Protein AF-A0AAD9Z6X4-F1 (afdb_monomer_lite)

Organism: NCBI:txid209136

Sequence (221 aa):
MGNQTTDIWSIQRAAQSLPPETT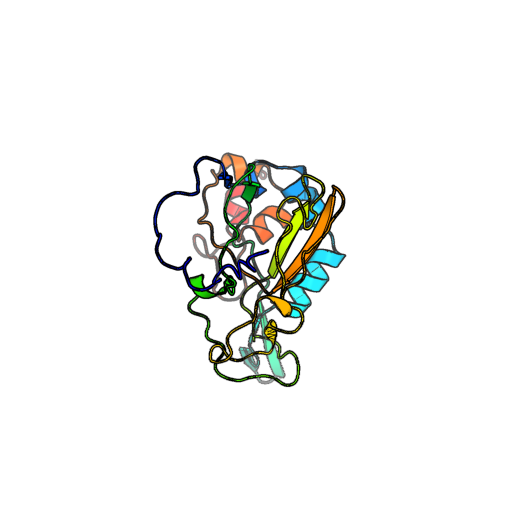RCTRLFGLSVTGRETWLQQRPLLDIIHHFLRTITKPYHWREDGVGNLATDPILSAAATLDIGPGVKAQGLHRDDFIWQKTHEIEQERYLPDSDVGIGLLVAGVKTRAENGATLFVPGSHLWADSRLPKAEEAVPVEMDVREAFLFLAQENQHLWWTREEVQQWSVAAQKQAGYLIDHPFLGYCDETDPIKLFRANDQT

Radius of gyration: 20.55 Å; chains: 1; bounding box: 68×35×63 Å

Structure (mmCIF, N/CA/C/O backbone):
data_AF-A0AAD9Z6X4-F1
#
_entry.id   AF-A0AAD9Z6X4-F1
#
loop_
_atom_site.group_PDB
_atom_site.id
_atom_site.type_symbol
_atom_site.label_atom_id
_atom_site.label_alt_id
_atom_site.label_comp_id
_atom_site.label_asym_id
_atom_site.label_entity_id
_atom_site.label_seq_id
_atom_site.pdbx_PDB_ins_code
_atom_site.Cartn_x
_atom_site.Cartn_y
_atom_site.Cartn_z
_atom_site.occupancy
_atom_site.B_iso_or_equiv
_atom_site.auth_seq_id
_atom_site.auth_comp_id
_atom_site.auth_asym_id
_atom_site.auth_atom_id
_atom_site.pdbx_PDB_model_num
ATOM 1 N N . MET A 1 1 ? -30.556 -12.270 -28.887 1.00 34.97 1 MET A N 1
ATOM 2 C CA . MET A 1 1 ? -29.310 -12.494 -28.127 1.00 34.97 1 MET A CA 1
ATOM 3 C C . MET A 1 1 ? -28.268 -11.550 -28.701 1.00 34.97 1 MET A C 1
ATOM 5 O O . MET A 1 1 ? -27.733 -11.831 -29.762 1.00 34.97 1 MET A O 1
ATOM 9 N N . GLY A 1 2 ? -28.117 -10.366 -28.105 1.00 30.81 2 GLY A N 1
ATOM 10 C CA . GLY A 1 2 ? -27.149 -9.356 -28.535 1.00 30.81 2 GLY A CA 1
ATOM 11 C C . GLY A 1 2 ? -26.033 -9.287 -27.505 1.00 30.81 2 GLY A C 1
ATOM 12 O O . GLY A 1 2 ? -26.309 -9.033 -26.337 1.00 30.81 2 GLY A O 1
ATOM 13 N N . ASN A 1 3 ? -24.810 -9.582 -27.934 1.00 35.38 3 ASN A N 1
ATOM 14 C CA . ASN A 1 3 ? -23.612 -9.566 -27.108 1.00 35.38 3 ASN A CA 1
ATOM 15 C C . ASN A 1 3 ? -23.264 -8.102 -26.784 1.00 35.38 3 ASN A C 1
ATOM 17 O O . ASN A 1 3 ? -22.791 -7.380 -27.659 1.00 35.38 3 ASN A O 1
ATOM 21 N N . GLN A 1 4 ? -23.563 -7.635 -25.569 1.00 34.53 4 GLN A N 1
ATOM 22 C CA . GLN A 1 4 ? -23.074 -6.340 -25.094 1.00 34.53 4 GLN A CA 1
ATOM 23 C C . GLN A 1 4 ? -21.651 -6.527 -24.572 1.00 34.53 4 GLN A C 1
ATOM 25 O O . GLN A 1 4 ? -21.433 -6.771 -23.391 1.00 34.53 4 GLN A O 1
ATOM 30 N N . THR A 1 5 ? -20.671 -6.422 -25.463 1.00 37.25 5 THR A N 1
ATOM 31 C CA . THR A 1 5 ? -19.294 -6.125 -25.068 1.00 37.25 5 THR A CA 1
ATOM 32 C C . THR A 1 5 ? -19.267 -4.690 -24.551 1.00 37.25 5 THR A C 1
ATOM 34 O O . THR A 1 5 ? -19.286 -3.741 -25.334 1.00 37.25 5 THR A O 1
ATOM 37 N N . THR A 1 6 ? -19.306 -4.524 -23.231 1.00 42.41 6 THR A N 1
ATOM 38 C CA . THR A 1 6 ? -19.068 -3.240 -22.568 1.00 42.41 6 THR A CA 1
ATOM 39 C C . THR A 1 6 ? -17.652 -2.770 -22.881 1.00 42.41 6 THR A C 1
ATOM 41 O O . THR A 1 6 ? -16.676 -3.397 -22.479 1.00 42.41 6 THR A O 1
ATOM 44 N N . ASP A 1 7 ? -17.562 -1.675 -23.631 1.00 42.97 7 ASP A N 1
ATOM 45 C CA . ASP A 1 7 ? -16.318 -1.003 -23.987 1.00 42.97 7 ASP A CA 1
ATOM 46 C C . ASP A 1 7 ? -15.682 -0.364 -22.741 1.00 42.97 7 ASP A C 1
ATOM 48 O O . ASP A 1 7 ? -16.151 0.664 -22.234 1.00 42.97 7 ASP A O 1
ATOM 52 N N . ILE A 1 8 ? -14.618 -1.002 -22.246 1.00 39.22 8 ILE A N 1
ATOM 53 C CA . ILE A 1 8 ? -13.861 -0.611 -21.047 1.00 39.22 8 ILE A CA 1
ATOM 54 C C . ILE A 1 8 ? -13.234 0.789 -21.160 1.00 39.22 8 ILE A C 1
ATOM 56 O O . ILE A 1 8 ? -12.911 1.400 -20.142 1.00 39.22 8 ILE A O 1
ATOM 60 N N . TRP A 1 9 ? -13.100 1.328 -22.378 1.00 36.47 9 TRP A N 1
ATOM 61 C CA . TRP A 1 9 ? -12.454 2.617 -22.641 1.00 36.47 9 TRP A CA 1
ATOM 62 C C . TRP A 1 9 ? -13.396 3.816 -22.489 1.00 36.47 9 TRP A C 1
ATOM 64 O O . TRP A 1 9 ? -12.947 4.953 -22.349 1.00 36.47 9 TRP A O 1
ATOM 74 N N . SER A 1 10 ? -14.710 3.584 -22.436 1.00 41.47 10 SER A N 1
ATOM 75 C CA . SER A 1 10 ? -15.719 4.648 -22.327 1.00 41.47 10 SER A CA 1
ATOM 76 C C . SER A 1 10 ? -15.781 5.350 -20.952 1.00 41.47 10 SER A C 1
ATOM 78 O O . SER A 1 10 ? -16.569 6.277 -20.769 1.00 41.47 10 SER A O 1
ATOM 80 N N . ILE A 1 11 ? -14.944 4.950 -19.983 1.00 46.94 11 ILE A N 1
ATOM 81 C CA . ILE A 1 11 ? -15.069 5.315 -18.556 1.00 46.94 11 ILE A CA 1
ATOM 82 C C . ILE A 1 11 ? -14.110 6.449 -18.120 1.00 46.94 11 ILE A C 1
ATOM 84 O O . ILE A 1 11 ? -14.276 7.025 -17.049 1.00 46.94 11 ILE A O 1
ATOM 88 N N . GLN A 1 12 ? -13.158 6.876 -18.954 1.00 34.44 12 GLN A N 1
ATOM 89 C CA . GLN A 1 12 ? -12.095 7.818 -18.545 1.00 34.44 12 GLN A CA 1
ATOM 90 C C . GLN A 1 12 ? -12.487 9.311 -18.420 1.00 34.44 12 GLN A C 1
ATOM 92 O O . GLN A 1 12 ? -11.618 10.154 -18.207 1.00 34.44 12 GLN A O 1
ATOM 97 N N . ARG A 1 13 ? -13.770 9.691 -18.505 1.00 33.50 13 ARG A N 1
ATOM 98 C CA . ARG A 1 13 ? -14.204 11.092 -18.300 1.00 33.50 13 ARG A CA 1
ATOM 99 C C . ARG A 1 13 ? -15.163 11.251 -17.124 1.00 33.50 13 ARG A C 1
ATOM 101 O O . ARG A 1 13 ? -16.349 11.474 -17.332 1.00 33.50 13 ARG A O 1
ATOM 108 N N . ALA A 1 14 ? -14.638 11.222 -15.904 1.00 34.16 14 ALA A N 1
ATOM 109 C CA . ALA A 1 14 ? -15.246 11.925 -14.774 1.00 34.16 14 ALA A CA 1
ATOM 110 C C . ALA A 1 14 ? -14.223 12.096 -13.644 1.00 34.16 14 ALA A C 1
ATOM 112 O O . ALA A 1 14 ? -14.025 11.204 -12.826 1.00 34.16 14 ALA A O 1
ATOM 113 N N . ALA A 1 15 ? -13.590 13.264 -13.575 1.00 38.44 15 ALA A N 1
ATOM 114 C CA . ALA A 1 15 ? -13.159 13.762 -12.281 1.00 38.44 15 ALA A CA 1
ATOM 115 C C . ALA A 1 15 ? -14.390 14.371 -11.592 1.00 38.44 15 ALA A C 1
ATOM 117 O O . ALA A 1 15 ? -15.102 15.147 -12.225 1.00 38.44 15 ALA A O 1
ATOM 118 N N . GLN A 1 16 ? -14.539 14.071 -10.296 1.00 49.38 16 GLN A N 1
ATOM 119 C CA . GLN A 1 16 ? -15.358 14.745 -9.272 1.00 49.38 16 GLN A CA 1
ATOM 120 C C . GLN A 1 16 ? -16.654 14.016 -8.860 1.00 49.38 16 GLN A C 1
ATOM 122 O O . GLN A 1 16 ? -17.663 14.027 -9.555 1.00 49.38 16 GLN A O 1
ATOM 127 N N . SER A 1 17 ? -16.604 13.477 -7.634 1.00 55.09 17 SER A N 1
ATOM 128 C CA . SER A 1 17 ? -17.579 12.662 -6.883 1.00 55.09 17 SER A CA 1
ATOM 129 C C . SER A 1 17 ? -17.580 11.159 -7.189 1.00 55.09 17 SER A C 1
ATOM 131 O O . SER A 1 17 ? -17.697 10.722 -8.331 1.00 55.09 17 SER A O 1
ATOM 133 N N . LEU A 1 18 ? -17.407 10.364 -6.125 1.00 64.81 18 LEU A N 1
ATOM 134 C CA . LEU A 1 18 ? -17.695 8.932 -6.146 1.00 64.81 18 LEU A CA 1
ATOM 135 C C . LEU A 1 18 ? -19.189 8.751 -6.468 1.00 64.81 18 LEU A C 1
ATOM 137 O O . LEU A 1 18 ? -19.982 9.614 -6.076 1.00 64.81 18 LEU A O 1
ATOM 141 N N . PRO A 1 19 ? -19.589 7.664 -7.155 1.00 75.88 19 PRO A N 1
ATOM 142 C CA . PRO A 1 19 ? -21.002 7.342 -7.331 1.00 75.88 19 PRO A CA 1
ATOM 143 C C . PRO A 1 19 ? -21.741 7.416 -5.984 1.00 75.88 19 PRO A C 1
ATOM 145 O O . PRO A 1 19 ? -21.140 7.042 -4.977 1.00 75.88 19 PRO A O 1
ATOM 148 N N . PRO A 1 20 ? -23.005 7.873 -5.924 1.00 80.31 20 PRO A N 1
ATOM 149 C CA . PRO A 1 20 ? -23.765 7.958 -4.671 1.00 80.31 20 PRO A CA 1
ATOM 150 C C . PRO A 1 20 ? -23.786 6.651 -3.867 1.00 80.31 20 PRO A C 1
ATOM 152 O O . PRO A 1 20 ? -23.848 6.664 -2.642 1.00 80.31 20 PRO A O 1
ATOM 155 N N . GLU A 1 21 ? -23.710 5.523 -4.565 1.00 88.12 21 GLU A N 1
ATOM 156 C CA . GLU A 1 21 ? -23.688 4.177 -4.010 1.00 88.12 21 GLU A CA 1
ATOM 157 C C . GLU A 1 21 ? -22.286 3.744 -3.545 1.00 88.12 21 GLU A C 1
ATOM 159 O O . GLU A 1 21 ? -22.139 2.676 -2.968 1.00 88.12 21 GLU A O 1
ATOM 164 N N . THR A 1 22 ? -21.243 4.541 -3.784 1.00 85.81 22 THR A N 1
ATOM 165 C CA . THR A 1 22 ? -19.874 4.296 -3.319 1.00 85.81 22 THR A CA 1
ATOM 166 C C . THR A 1 22 ? -19.540 5.203 -2.142 1.00 85.81 22 THR A C 1
ATOM 168 O O . THR A 1 22 ? -19.336 6.408 -2.297 1.00 85.81 22 THR A O 1
ATOM 171 N N . THR A 1 23 ? -19.399 4.610 -0.960 1.00 87.31 23 THR A N 1
ATOM 172 C CA . THR A 1 23 ? -18.936 5.317 0.236 1.00 87.31 23 THR A CA 1
ATOM 173 C C . THR A 1 23 ? -17.463 5.029 0.482 1.00 87.31 23 THR A C 1
ATOM 175 O O . THR A 1 23 ? -17.001 3.892 0.411 1.00 87.31 23 THR A O 1
ATOM 178 N N . ARG A 1 24 ? -16.705 6.075 0.812 1.00 87.12 24 ARG A N 1
ATOM 179 C CA . ARG A 1 24 ? -15.297 5.971 1.198 1.00 87.12 24 ARG A CA 1
ATOM 180 C C . ARG A 1 24 ? -15.126 6.494 2.615 1.00 87.12 24 ARG A C 1
ATOM 182 O O . ARG A 1 24 ? -15.349 7.673 2.877 1.00 87.12 24 ARG A O 1
ATOM 189 N N . CYS A 1 25 ? -14.686 5.625 3.518 1.00 87.00 25 CYS A N 1
ATOM 190 C CA . CYS A 1 25 ? -14.257 6.012 4.856 1.00 87.00 25 CYS A CA 1
ATOM 191 C C . CYS A 1 25 ? -12.737 6.203 4.852 1.00 87.00 25 CYS A C 1
ATOM 193 O O . CYS A 1 25 ? -11.973 5.242 4.767 1.00 87.00 25 CYS A O 1
ATOM 195 N N . THR A 1 26 ? -12.290 7.455 4.892 1.00 84.50 26 THR A N 1
ATOM 196 C CA . THR A 1 26 ? -10.864 7.811 4.978 1.00 84.50 26 THR A CA 1
ATOM 197 C C . THR A 1 26 ? -10.321 7.630 6.398 1.00 84.50 26 THR A C 1
ATOM 199 O O . THR A 1 26 ? -11.097 7.528 7.345 1.00 84.50 26 THR A O 1
ATOM 202 N N . ARG A 1 27 ? -8.992 7.699 6.571 1.00 82.19 27 ARG A N 1
ATOM 203 C CA . ARG A 1 27 ? -8.316 7.648 7.885 1.00 82.19 27 ARG A CA 1
ATOM 204 C C . ARG A 1 27 ? -8.472 6.304 8.605 1.00 82.19 27 ARG A C 1
ATOM 206 O O . ARG A 1 27 ? -8.408 6.264 9.834 1.00 82.19 27 ARG A O 1
ATOM 213 N N . LEU A 1 28 ? -8.600 5.197 7.869 1.00 87.56 28 LEU A N 1
ATOM 214 C CA . LEU A 1 28 ? -8.729 3.857 8.458 1.00 87.56 28 LEU A CA 1
ATOM 215 C C . LEU A 1 28 ? -7.603 3.568 9.462 1.00 87.56 28 LEU A C 1
ATOM 217 O O . LEU A 1 28 ? -7.863 3.027 10.533 1.00 87.56 28 LEU A O 1
ATOM 221 N N . PHE A 1 29 ? -6.373 3.989 9.157 1.00 89.06 29 PHE A N 1
ATOM 222 C CA . PHE A 1 29 ? -5.224 3.807 10.047 1.00 89.06 29 PHE A CA 1
ATOM 223 C C . PHE A 1 29 ? -5.391 4.518 11.398 1.00 89.06 29 PHE A C 1
ATOM 225 O O . PHE A 1 29 ? -5.033 3.971 12.435 1.00 89.06 29 PHE A O 1
ATOM 232 N N . GLY A 1 30 ? -5.983 5.716 11.417 1.00 88.06 30 GLY A N 1
ATOM 233 C CA . GLY A 1 30 ? -6.256 6.435 12.666 1.00 88.06 30 GLY A CA 1
ATOM 234 C C . GLY A 1 30 ? -7.442 5.844 13.431 1.00 88.06 30 GLY A C 1
ATOM 235 O O . GLY A 1 30 ? -7.389 5.718 14.653 1.00 88.06 30 GLY A O 1
ATOM 236 N N . LEU A 1 31 ? -8.484 5.430 12.704 1.00 88.44 31 LEU A N 1
ATOM 237 C CA . LEU A 1 31 ? -9.763 4.994 13.269 1.00 88.44 31 LEU A CA 1
ATOM 238 C C . LEU A 1 31 ? -9.768 3.533 13.750 1.00 88.44 31 LEU A C 1
ATOM 240 O O . LEU A 1 31 ? -10.467 3.205 14.705 1.00 88.44 31 LEU A O 1
ATOM 244 N N . SER A 1 32 ? -9.001 2.647 13.112 1.00 91.31 32 SER A N 1
ATOM 245 C CA . SER A 1 32 ? -8.999 1.213 13.413 1.00 91.31 32 SER A CA 1
ATOM 246 C C . SER A 1 32 ? -7.739 0.802 14.162 1.00 91.31 32 SER A C 1
ATOM 248 O O . SER A 1 32 ? -6.687 0.582 13.562 1.00 91.31 32 SER A O 1
ATOM 250 N N . VAL A 1 33 ? -7.863 0.622 15.481 1.00 93.19 33 VAL A N 1
ATOM 251 C CA . VAL A 1 33 ? -6.787 0.065 16.321 1.00 93.19 33 VAL A CA 1
ATOM 252 C C . VAL A 1 33 ? -6.358 -1.309 15.800 1.00 93.19 33 VAL A C 1
ATOM 254 O O . VAL A 1 33 ? -5.169 -1.572 15.681 1.00 93.19 33 VAL A O 1
ATOM 257 N N . THR A 1 34 ? -7.305 -2.170 15.419 1.00 91.75 34 THR A N 1
ATOM 258 C CA . THR A 1 34 ? -7.000 -3.503 14.878 1.00 91.75 34 THR A CA 1
ATOM 259 C C . THR A 1 34 ? -6.250 -3.429 13.547 1.00 91.75 34 THR A C 1
ATOM 261 O O . THR A 1 34 ? -5.258 -4.132 13.362 1.00 91.75 34 THR A O 1
ATOM 264 N N . GLY A 1 35 ? -6.680 -2.561 12.627 1.00 89.94 35 GLY A N 1
ATOM 265 C CA . GLY A 1 35 ? -5.988 -2.379 11.350 1.00 89.94 35 GLY A CA 1
ATOM 266 C C . GLY A 1 35 ? -4.557 -1.878 11.553 1.00 89.94 35 GLY A C 1
ATOM 267 O O . GLY A 1 35 ? -3.611 -2.474 11.040 1.00 89.94 35 GLY A O 1
ATOM 268 N N . ARG A 1 36 ? -4.400 -0.831 12.369 1.00 93.12 36 ARG A N 1
ATOM 269 C CA . ARG A 1 36 ? -3.118 -0.176 12.646 1.00 93.12 36 ARG A CA 1
ATOM 270 C C . ARG A 1 36 ? -2.146 -1.040 13.438 1.00 93.12 36 ARG A C 1
ATOM 272 O O . ARG A 1 36 ? -1.003 -1.192 13.027 1.00 93.12 36 ARG A O 1
ATOM 279 N N . GLU A 1 37 ? -2.585 -1.569 14.575 1.00 94.06 37 GLU A N 1
ATOM 280 C CA . GLU A 1 37 ? -1.710 -2.188 15.579 1.00 94.06 37 GLU A CA 1
ATOM 281 C C . GLU A 1 37 ? -1.608 -3.709 15.420 1.00 94.06 37 GLU A C 1
ATOM 283 O O . GLU A 1 37 ? -0.770 -4.341 16.057 1.00 94.06 37 GLU A O 1
ATOM 288 N N . THR A 1 38 ? -2.465 -4.329 14.603 1.00 91.19 38 THR A N 1
ATOM 289 C CA . THR A 1 38 ? -2.463 -5.787 14.413 1.00 91.19 38 THR A CA 1
ATOM 290 C C . THR A 1 38 ? -2.225 -6.178 12.968 1.00 91.19 38 THR A C 1
ATOM 292 O O . THR A 1 38 ? -1.271 -6.902 12.704 1.00 91.19 38 THR A O 1
ATOM 295 N N . TRP A 1 39 ? -3.067 -5.746 12.029 1.00 90.00 39 TRP A N 1
ATOM 296 C CA . TRP A 1 39 ? -2.965 -6.212 10.640 1.00 90.00 39 TRP A CA 1
ATOM 297 C C . TRP A 1 39 ? -1.705 -5.686 9.956 1.00 90.00 39 TRP A C 1
ATOM 299 O O . TRP A 1 39 ? -0.941 -6.462 9.391 1.00 90.00 39 TRP A O 1
ATOM 309 N N . LEU A 1 40 ? -1.447 -4.384 10.075 1.00 90.19 40 LEU A N 1
ATOM 310 C CA . LEU A 1 40 ? -0.312 -3.734 9.419 1.00 90.19 40 LEU A CA 1
ATOM 311 C C . LEU A 1 40 ? 1.032 -3.957 10.127 1.00 90.19 40 LEU A C 1
ATOM 313 O O . LEU A 1 40 ? 2.070 -3.644 9.552 1.00 90.19 40 LEU A O 1
ATOM 317 N N . GLN A 1 41 ? 1.020 -4.543 11.330 1.00 92.00 41 GLN A N 1
ATOM 318 C CA . GLN A 1 41 ? 2.226 -4.887 12.096 1.00 92.00 41 GLN A CA 1
ATOM 319 C C . GLN A 1 41 ? 2.647 -6.357 11.938 1.00 92.00 41 GLN A C 1
ATOM 321 O O . GLN A 1 41 ? 3.583 -6.810 12.600 1.00 92.00 41 GLN A O 1
ATOM 326 N N . GLN A 1 42 ? 1.962 -7.139 11.094 1.00 92.44 42 GLN A N 1
ATOM 327 C CA . GLN A 1 42 ? 2.309 -8.546 10.893 1.00 92.44 42 GLN A CA 1
ATOM 328 C C . GLN A 1 42 ? 3.685 -8.677 10.240 1.00 92.44 42 GLN A C 1
ATOM 330 O O . GLN A 1 42 ? 3.930 -8.148 9.158 1.00 92.44 42 GLN A O 1
ATOM 335 N N . ARG A 1 43 ? 4.584 -9.446 10.864 1.00 93.62 43 ARG A N 1
ATOM 336 C CA . ARG A 1 43 ? 5.959 -9.583 10.370 1.00 93.62 43 ARG A CA 1
ATOM 337 C C . ARG A 1 43 ? 6.055 -10.113 8.928 1.00 93.62 43 ARG A C 1
ATOM 339 O O . ARG A 1 43 ? 6.787 -9.499 8.159 1.00 93.62 43 ARG A O 1
ATOM 346 N N . PRO A 1 44 ? 5.299 -11.152 8.517 1.00 94.12 44 PRO A N 1
ATOM 347 C CA . PRO A 1 44 ? 5.330 -11.618 7.130 1.00 94.12 44 PRO A CA 1
ATOM 348 C C . PRO A 1 44 ? 4.917 -10.542 6.119 1.00 94.12 44 PRO A C 1
ATOM 350 O O . PRO A 1 44 ? 5.507 -10.450 5.048 1.00 94.12 44 PRO A O 1
ATOM 353 N N . LEU A 1 45 ? 3.940 -9.700 6.472 1.00 93.38 45 LEU A N 1
ATOM 354 C CA . LEU A 1 45 ? 3.517 -8.577 5.636 1.00 93.38 45 LEU A CA 1
ATOM 355 C C . LEU A 1 45 ? 4.648 -7.552 5.488 1.00 93.38 45 LEU A C 1
ATOM 357 O O . LEU A 1 45 ? 4.959 -7.138 4.376 1.00 93.38 45 LEU A O 1
ATOM 361 N N . LEU A 1 46 ? 5.287 -7.176 6.597 1.00 93.38 46 LEU A N 1
ATOM 362 C CA . LEU A 1 46 ? 6.399 -6.224 6.586 1.00 93.38 46 LEU A CA 1
ATOM 363 C C . LEU A 1 46 ? 7.605 -6.752 5.797 1.00 93.38 46 LEU A C 1
ATOM 365 O O . LEU A 1 46 ? 8.230 -5.990 5.068 1.00 93.38 46 LEU A O 1
ATOM 369 N N . ASP A 1 47 ? 7.916 -8.046 5.890 1.00 94.81 47 ASP A N 1
ATOM 370 C CA . ASP A 1 47 ? 9.014 -8.648 5.126 1.00 94.81 47 ASP A CA 1
ATOM 371 C C . ASP A 1 47 ? 8.735 -8.616 3.610 1.00 94.81 47 ASP A C 1
ATOM 373 O O . ASP A 1 47 ? 9.641 -8.315 2.831 1.00 94.81 47 ASP A O 1
ATOM 377 N N . ILE A 1 48 ? 7.483 -8.849 3.189 1.00 93.88 48 ILE A N 1
ATOM 378 C CA . ILE A 1 48 ? 7.057 -8.681 1.788 1.00 93.88 48 ILE A CA 1
ATOM 379 C C . ILE A 1 48 ? 7.209 -7.217 1.365 1.00 93.88 48 ILE A C 1
ATOM 381 O O . ILE A 1 48 ? 7.841 -6.930 0.353 1.00 93.88 48 ILE A O 1
ATOM 385 N N . ILE A 1 49 ? 6.681 -6.281 2.154 1.00 93.19 49 ILE A N 1
ATOM 386 C CA . ILE A 1 49 ? 6.744 -4.846 1.856 1.00 93.19 49 ILE A CA 1
ATOM 387 C C . ILE A 1 49 ? 8.199 -4.376 1.697 1.00 93.19 49 ILE A C 1
ATOM 389 O O . ILE A 1 49 ? 8.535 -3.724 0.709 1.00 93.19 49 ILE A O 1
ATOM 393 N N . HIS A 1 50 ? 9.085 -4.750 2.623 1.00 92.06 50 HIS A N 1
ATOM 394 C CA . HIS A 1 50 ? 10.502 -4.393 2.550 1.00 92.06 50 HIS A CA 1
ATOM 395 C C . HIS A 1 50 ? 11.220 -5.055 1.372 1.00 92.06 50 HIS A C 1
ATOM 397 O O . HIS A 1 50 ? 12.153 -4.468 0.835 1.00 92.06 50 HIS A O 1
ATOM 403 N N . HIS A 1 51 ? 10.815 -6.259 0.959 1.00 91.25 51 HIS A N 1
ATOM 404 C CA . HIS A 1 51 ? 11.409 -6.917 -0.203 1.00 91.25 51 HIS A CA 1
ATOM 405 C C . HIS A 1 51 ? 11.188 -6.118 -1.494 1.00 91.25 51 HIS A C 1
ATOM 407 O O . HIS A 1 51 ? 12.111 -5.997 -2.296 1.00 91.25 51 HIS A O 1
ATOM 413 N N . PHE A 1 52 ? 9.983 -5.576 -1.680 1.00 91.69 52 PHE A N 1
ATOM 414 C CA . PHE A 1 52 ? 9.609 -4.878 -2.910 1.00 91.69 52 PHE A CA 1
ATOM 415 C C . PHE A 1 52 ? 9.944 -3.383 -2.894 1.00 91.69 52 PHE A C 1
ATOM 417 O O . PHE A 1 52 ? 10.318 -2.853 -3.934 1.00 91.69 52 PHE A O 1
ATOM 424 N N . LEU A 1 53 ? 9.815 -2.710 -1.744 1.00 91.25 53 LEU A N 1
ATOM 425 C CA . LEU A 1 53 ? 9.801 -1.241 -1.683 1.00 91.25 53 LEU A CA 1
ATOM 426 C C . LEU A 1 53 ? 10.951 -0.612 -0.890 1.00 91.25 53 LEU A C 1
ATOM 428 O O . LEU A 1 53 ? 11.059 0.616 -0.859 1.00 91.25 53 LEU A O 1
ATOM 432 N N . ARG A 1 54 ? 11.803 -1.401 -0.219 1.00 89.81 54 ARG A N 1
ATOM 433 C CA . ARG A 1 54 ? 12.960 -0.828 0.481 1.00 89.81 54 ARG A CA 1
ATOM 434 C C . ARG A 1 54 ? 13.922 -0.253 -0.550 1.00 89.81 54 ARG A C 1
ATOM 436 O O . ARG A 1 54 ? 14.585 -0.992 -1.273 1.00 89.81 54 ARG A O 1
ATOM 443 N N . THR A 1 55 ? 14.042 1.066 -0.555 1.00 87.06 55 THR A N 1
ATOM 444 C CA . THR A 1 55 ? 14.958 1.770 -1.450 1.00 87.06 55 THR A CA 1
ATOM 445 C C . THR A 1 55 ? 16.367 1.671 -0.888 1.00 87.06 55 THR A C 1
ATOM 447 O O . THR A 1 55 ? 16.576 1.950 0.293 1.00 87.06 55 THR A O 1
ATOM 450 N N . ILE A 1 56 ? 17.346 1.277 -1.708 1.00 85.44 56 ILE A N 1
ATOM 451 C CA . ILE A 1 56 ? 18.746 1.185 -1.276 1.00 85.44 56 ILE A CA 1
ATOM 452 C C . ILE A 1 56 ? 19.641 2.029 -2.180 1.00 85.44 56 ILE A C 1
ATOM 454 O O . ILE A 1 56 ? 19.900 1.675 -3.327 1.00 85.44 56 ILE A O 1
ATOM 458 N N . THR A 1 57 ? 20.216 3.093 -1.627 1.00 82.75 57 THR A N 1
ATOM 459 C CA . THR A 1 57 ? 21.232 3.897 -2.309 1.00 82.75 57 THR A CA 1
ATOM 460 C C . THR A 1 57 ? 22.590 3.214 -2.192 1.00 82.75 57 THR A C 1
ATOM 462 O O . THR A 1 57 ? 23.127 3.048 -1.088 1.00 82.75 57 THR A O 1
ATOM 465 N N . LYS A 1 58 ? 23.153 2.828 -3.345 1.00 83.38 58 LYS A N 1
ATOM 466 C CA . LYS A 1 58 ? 24.463 2.179 -3.448 1.00 83.38 58 LYS A CA 1
ATOM 467 C C . LYS A 1 58 ? 25.373 2.914 -4.439 1.00 83.38 58 LYS A C 1
ATOM 469 O O . LYS A 1 58 ? 25.041 2.968 -5.621 1.00 83.38 58 LYS A O 1
ATOM 474 N N . PRO A 1 59 ? 26.555 3.373 -4.013 1.00 82.75 59 PRO A N 1
ATOM 475 C CA . PRO A 1 59 ? 26.987 3.575 -2.628 1.00 82.75 59 PRO A CA 1
ATOM 476 C C . PRO A 1 59 ? 26.467 4.902 -2.053 1.00 82.75 59 PRO A C 1
ATOM 478 O O . PRO A 1 59 ? 26.253 5.866 -2.782 1.00 82.75 59 PRO A O 1
ATOM 481 N N . TYR A 1 60 ? 26.287 4.965 -0.734 1.00 75.19 60 TYR A N 1
ATOM 482 C CA . TYR A 1 60 ? 25.949 6.206 -0.031 1.00 75.19 60 TYR A CA 1
ATOM 483 C C . TYR A 1 60 ? 27.202 6.989 0.384 1.00 75.19 60 TYR A C 1
ATOM 485 O O . TYR A 1 60 ? 27.231 8.214 0.284 1.00 75.19 60 TYR A O 1
ATOM 493 N N . HIS A 1 61 ? 28.257 6.300 0.826 1.00 75.44 61 HIS A N 1
ATOM 494 C CA . HIS A 1 61 ? 29.545 6.933 1.095 1.00 75.44 61 HIS A CA 1
ATOM 495 C C . HIS A 1 61 ? 30.718 6.036 0.715 1.00 75.44 61 HIS A C 1
ATOM 497 O O . HIS A 1 61 ? 30.637 4.808 0.784 1.00 75.44 61 HIS A O 1
ATOM 503 N N . TRP A 1 62 ? 31.827 6.692 0.385 1.00 81.12 62 TRP A N 1
ATOM 504 C CA . TRP A 1 62 ? 33.135 6.086 0.189 1.00 81.12 62 TRP A CA 1
ATOM 505 C C . TRP A 1 62 ? 34.052 6.594 1.294 1.00 81.12 62 TRP A C 1
ATOM 507 O O . TRP A 1 62 ? 34.281 7.800 1.408 1.00 81.12 62 TRP A O 1
ATOM 517 N N . ARG A 1 63 ? 34.536 5.684 2.132 1.00 77.56 63 ARG A N 1
ATOM 518 C CA . ARG A 1 63 ? 35.494 5.960 3.202 1.00 77.56 63 ARG A CA 1
ATOM 519 C C . ARG A 1 63 ? 36.683 5.015 3.063 1.00 77.56 63 ARG A C 1
ATOM 521 O O . ARG A 1 63 ? 36.607 4.018 2.349 1.00 77.56 63 ARG A O 1
ATOM 528 N N . GLU A 1 64 ? 37.787 5.335 3.732 1.00 73.81 64 GLU A N 1
ATOM 529 C CA . GLU A 1 64 ? 38.994 4.494 3.711 1.00 73.81 64 GLU A CA 1
ATOM 530 C C . GLU A 1 64 ? 38.735 3.070 4.238 1.00 73.81 64 GLU A C 1
ATOM 532 O O . GLU A 1 64 ? 39.406 2.133 3.815 1.00 73.81 64 GLU A O 1
ATOM 537 N N . ASP A 1 65 ? 37.736 2.892 5.109 1.00 77.38 65 ASP A N 1
ATOM 538 C CA . ASP A 1 65 ? 37.320 1.610 5.687 1.00 77.38 65 ASP A CA 1
ATOM 539 C C . ASP A 1 65 ? 36.239 0.874 4.875 1.00 77.38 65 ASP A C 1
ATOM 541 O O . ASP A 1 65 ? 35.876 -0.255 5.215 1.00 77.38 65 ASP A O 1
ATOM 545 N N . GLY A 1 66 ? 35.757 1.464 3.775 1.00 76.00 66 GLY A N 1
ATOM 546 C CA . GLY A 1 66 ? 34.888 0.789 2.821 1.00 76.00 66 GLY A CA 1
ATOM 547 C C . GLY A 1 66 ? 33.758 1.637 2.246 1.00 76.00 66 GLY A C 1
ATOM 548 O O . GLY A 1 66 ? 33.724 2.868 2.306 1.00 76.00 66 GLY A O 1
ATOM 549 N N . VAL A 1 67 ? 32.822 0.922 1.628 1.00 78.06 67 VAL A N 1
ATOM 550 C CA . VAL A 1 67 ? 31.655 1.477 0.949 1.00 78.06 67 VAL A CA 1
ATOM 551 C C . VAL A 1 67 ? 30.408 1.167 1.771 1.00 78.06 67 VAL A C 1
ATOM 553 O O . VAL A 1 67 ? 30.070 -0.001 1.969 1.00 78.06 67 VAL A O 1
ATOM 556 N N . GLY A 1 68 ? 29.717 2.208 2.234 1.00 78.50 68 GLY A N 1
ATOM 557 C CA . GLY A 1 68 ? 28.456 2.078 2.962 1.00 78.50 68 GLY A CA 1
ATOM 558 C C . GLY A 1 68 ? 27.245 2.263 2.053 1.00 78.50 68 GLY A C 1
ATOM 559 O O . GLY A 1 68 ? 27.253 3.119 1.167 1.00 78.50 68 GLY A O 1
ATOM 560 N N . ASN A 1 69 ? 26.185 1.493 2.303 1.00 83.25 69 ASN A N 1
ATOM 561 C CA . ASN A 1 69 ? 24.877 1.667 1.666 1.00 83.25 69 ASN A CA 1
ATOM 562 C C . ASN A 1 69 ? 23.927 2.394 2.615 1.00 83.25 69 ASN A C 1
ATOM 564 O O . ASN A 1 69 ? 24.064 2.291 3.834 1.00 83.25 69 ASN A O 1
ATOM 568 N N . LEU A 1 70 ? 22.934 3.066 2.044 1.00 81.81 70 LEU A N 1
ATOM 569 C CA . LEU A 1 70 ? 21.810 3.615 2.789 1.00 81.81 70 LEU A CA 1
ATOM 570 C C . LEU A 1 70 ? 20.530 2.911 2.356 1.00 81.81 70 LEU A C 1
ATOM 572 O O . LEU A 1 70 ? 20.352 2.695 1.161 1.00 81.81 70 LEU A O 1
ATOM 576 N N . ALA A 1 71 ? 19.670 2.550 3.303 1.00 84.50 71 ALA A N 1
ATOM 577 C CA . ALA A 1 71 ? 18.398 1.903 3.019 1.00 84.50 71 ALA A CA 1
ATOM 578 C C . ALA A 1 71 ? 17.258 2.651 3.706 1.00 84.50 71 ALA A C 1
ATOM 580 O O . ALA A 1 71 ? 17.390 2.971 4.884 1.00 84.50 71 ALA A O 1
ATOM 581 N N . THR A 1 72 ? 16.165 2.853 2.972 1.00 85.38 72 THR A N 1
ATOM 582 C CA . THR A 1 72 ? 14.960 3.532 3.444 1.00 85.38 72 THR A CA 1
ATOM 583 C C . THR A 1 72 ? 13.751 2.623 3.373 1.00 85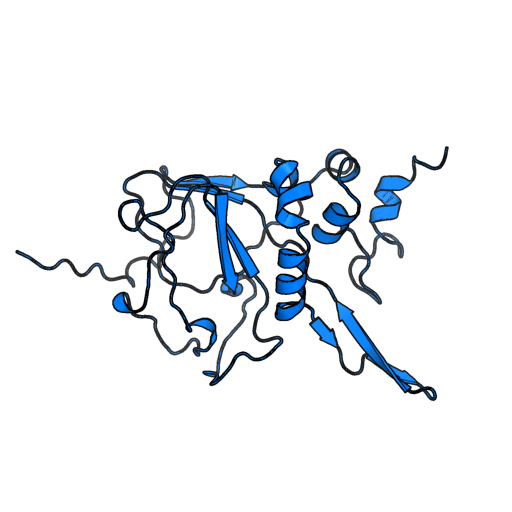.38 72 THR A C 1
ATOM 585 O O . THR A 1 72 ? 13.512 1.975 2.349 1.00 85.38 72 THR A O 1
ATOM 588 N N . ASP A 1 73 ? 13.004 2.573 4.475 1.00 87.94 73 ASP A N 1
ATOM 589 C CA . ASP A 1 73 ? 11.785 1.778 4.583 1.00 87.94 73 ASP A CA 1
ATOM 590 C C . ASP A 1 73 ? 10.557 2.531 4.066 1.00 87.94 73 ASP A C 1
ATOM 592 O O . ASP A 1 73 ? 10.428 3.738 4.283 1.00 87.94 73 ASP A O 1
ATOM 596 N N . PRO A 1 74 ? 9.628 1.830 3.395 1.00 88.12 74 PRO A N 1
ATOM 597 C CA . PRO A 1 74 ? 8.393 2.431 2.922 1.00 88.12 74 PRO A CA 1
ATOM 598 C C . PRO A 1 74 ? 7.495 2.831 4.096 1.00 88.12 74 PRO A C 1
ATOM 600 O O . PRO A 1 74 ? 7.368 2.120 5.096 1.00 88.12 74 PRO A O 1
ATOM 603 N N . ILE A 1 75 ? 6.808 3.954 3.923 1.00 88.81 75 ILE A N 1
ATOM 604 C CA . ILE A 1 75 ? 5.789 4.450 4.848 1.00 88.81 75 ILE A CA 1
ATOM 605 C C . ILE A 1 75 ? 4.392 4.234 4.266 1.00 88.81 75 ILE A C 1
ATOM 607 O O . ILE A 1 75 ? 4.206 4.065 3.060 1.00 88.81 75 ILE A O 1
ATOM 611 N N . LEU A 1 76 ? 3.388 4.252 5.134 1.00 88.69 76 LEU A N 1
ATOM 612 C CA . LEU A 1 76 ? 1.991 4.207 4.749 1.00 88.69 76 LEU A CA 1
ATOM 613 C C . LEU A 1 76 ? 1.632 5.465 3.958 1.00 88.69 76 LEU A C 1
ATOM 615 O O . LEU A 1 76 ? 1.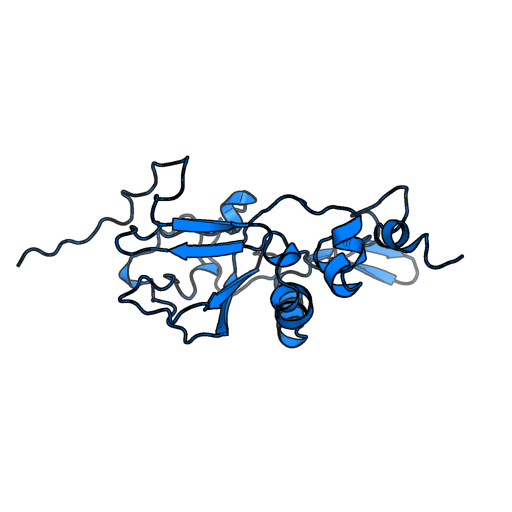692 6.577 4.477 1.00 88.69 76 LEU A O 1
ATOM 619 N N . SER A 1 77 ? 1.195 5.257 2.720 1.00 87.44 77 SER A N 1
ATOM 620 C CA . SER A 1 77 ? 0.758 6.336 1.837 1.00 87.44 77 SER A CA 1
ATOM 621 C C . SER A 1 77 ? -0.743 6.635 1.983 1.00 87.44 77 SER A C 1
ATOM 623 O O . SER A 1 77 ? -1.136 7.797 2.012 1.00 87.44 77 SER A O 1
ATOM 625 N N . ALA A 1 78 ? -1.601 5.620 2.147 1.00 86.50 78 ALA A N 1
ATOM 626 C CA . ALA A 1 78 ? -3.035 5.797 2.395 1.00 86.50 78 ALA A CA 1
ATOM 627 C C . ALA A 1 78 ? -3.664 4.592 3.103 1.00 86.50 78 ALA A C 1
ATOM 629 O O . ALA A 1 78 ? -3.184 3.467 2.987 1.00 86.50 78 ALA A O 1
ATOM 630 N N . ALA A 1 79 ? -4.782 4.821 3.801 1.00 88.62 79 ALA A N 1
ATOM 631 C CA . ALA A 1 79 ? -5.623 3.747 4.325 1.00 88.62 79 ALA A CA 1
ATOM 632 C C . ALA A 1 79 ? -7.095 4.182 4.379 1.00 88.62 79 ALA A C 1
ATOM 634 O O . ALA A 1 79 ? -7.469 5.093 5.127 1.00 88.62 79 ALA A O 1
ATOM 635 N N . ALA A 1 80 ? -7.950 3.493 3.624 1.00 88.88 80 ALA A N 1
ATOM 636 C CA . ALA A 1 80 ? -9.389 3.729 3.588 1.00 88.88 80 ALA A CA 1
ATOM 637 C C . ALA A 1 80 ? -10.185 2.422 3.596 1.00 88.88 80 ALA A C 1
ATOM 639 O O . ALA A 1 80 ? -9.671 1.350 3.298 1.00 88.88 80 ALA A O 1
ATOM 640 N N . THR A 1 81 ? -11.467 2.535 3.927 1.00 90.56 81 THR A N 1
ATOM 641 C CA . THR A 1 81 ? -12.473 1.512 3.634 1.00 90.56 81 THR A CA 1
ATOM 642 C C . THR A 1 81 ? -13.339 1.993 2.480 1.00 90.56 81 THR A C 1
ATOM 644 O O . THR A 1 81 ? -13.734 3.161 2.445 1.00 90.56 81 THR A O 1
ATOM 647 N N . LEU A 1 82 ? -13.627 1.090 1.548 1.00 90.88 82 LEU A N 1
ATOM 648 C CA . LEU A 1 82 ? -14.531 1.314 0.430 1.00 90.88 82 LEU A CA 1
ATOM 649 C C . LEU A 1 82 ? -15.761 0.433 0.624 1.00 90.88 82 LEU A C 1
ATOM 651 O O . LEU A 1 82 ? -15.626 -0.761 0.883 1.00 90.88 82 LEU A O 1
ATOM 655 N N . ASP A 1 83 ? -16.935 1.033 0.496 1.00 91.88 83 ASP A N 1
ATOM 656 C CA . ASP A 1 83 ? -18.216 0.340 0.451 1.00 91.88 83 ASP A CA 1
ATOM 657 C C . ASP A 1 83 ? -18.864 0.645 -0.898 1.00 91.88 83 ASP A C 1
ATOM 659 O O . ASP A 1 83 ? -19.179 1.802 -1.191 1.00 91.88 83 ASP A O 1
ATOM 663 N N . ILE A 1 84 ? -18.962 -0.376 -1.750 1.00 91.69 84 ILE A N 1
ATOM 664 C CA . ILE A 1 84 ? -19.452 -0.259 -3.123 1.00 91.69 84 ILE A CA 1
ATOM 665 C C . ILE A 1 84 ? -20.841 -0.888 -3.187 1.00 91.69 84 ILE A C 1
ATOM 667 O O . ILE A 1 84 ? -20.995 -2.107 -3.119 1.00 91.69 84 ILE A O 1
ATOM 671 N N . GLY A 1 85 ? -21.857 -0.044 -3.318 1.00 91.38 85 GLY A N 1
ATOM 672 C CA . GLY A 1 85 ? -23.245 -0.460 -3.403 1.00 91.38 85 GLY A CA 1
ATOM 673 C C . GLY A 1 85 ? -23.621 -1.085 -4.755 1.00 91.38 85 GLY A C 1
ATOM 674 O O . GLY A 1 85 ? -22.879 -0.996 -5.738 1.00 91.38 85 GLY A O 1
ATOM 675 N N . PRO A 1 86 ? -24.805 -1.717 -4.838 1.00 91.62 86 PRO A N 1
ATOM 676 C CA . PRO A 1 86 ? -25.278 -2.356 -6.061 1.00 91.62 86 PRO A CA 1
ATOM 677 C C . PRO A 1 86 ? -25.409 -1.384 -7.241 1.00 91.62 86 PRO A C 1
ATOM 679 O O . PRO A 1 86 ? -25.856 -0.252 -7.082 1.00 91.62 86 PRO A O 1
ATOM 682 N N . GLY A 1 87 ? -25.090 -1.858 -8.448 1.00 88.25 87 GLY A N 1
ATOM 683 C CA . GLY A 1 87 ? -25.281 -1.100 -9.692 1.00 88.25 87 GLY A CA 1
ATOM 684 C C . GLY A 1 87 ? -24.161 -0.113 -10.036 1.00 88.25 87 GLY A C 1
ATOM 685 O O . GLY A 1 87 ? -24.201 0.488 -11.112 1.00 88.25 87 GLY A O 1
ATOM 686 N N . VAL A 1 88 ? -23.142 0.023 -9.179 1.00 88.50 88 VAL A N 1
ATOM 687 C CA . VAL A 1 88 ? -21.939 0.808 -9.484 1.00 88.50 88 VAL A CA 1
ATOM 688 C C . VAL A 1 88 ? -21.198 0.185 -10.668 1.00 88.50 88 VAL A C 1
ATOM 690 O O . VAL A 1 88 ? -20.997 -1.027 -10.740 1.00 88.50 88 VAL A O 1
ATOM 693 N N . LYS A 1 89 ? -20.789 1.027 -11.622 1.00 88.38 89 LYS A N 1
ATOM 694 C CA . LYS A 1 89 ? -20.000 0.589 -12.778 1.00 88.38 89 LYS A CA 1
ATOM 695 C C . LYS A 1 89 ? -18.573 0.246 -12.357 1.00 88.38 89 LYS A C 1
ATOM 697 O O . LYS A 1 89 ? -17.984 0.950 -11.539 1.00 88.38 89 LYS A O 1
ATOM 702 N N . ALA A 1 90 ? -18.007 -0.785 -12.983 1.00 86.25 90 ALA A N 1
ATOM 703 C CA . ALA A 1 90 ? -16.600 -1.126 -12.816 1.00 86.25 90 ALA A CA 1
ATOM 704 C C . ALA A 1 90 ? -15.701 0.069 -13.174 1.00 86.25 90 ALA A C 1
ATOM 706 O O . ALA A 1 90 ? -15.981 0.812 -14.118 1.00 86.25 90 ALA A O 1
ATOM 707 N N . GLN A 1 91 ? -14.617 0.241 -12.422 1.00 86.06 91 GLN A N 1
ATOM 708 C CA . GLN A 1 91 ? -13.571 1.194 -12.779 1.00 86.06 91 GLN A CA 1
ATOM 709 C C . GLN A 1 91 ? -12.831 0.702 -14.029 1.00 86.06 91 GLN A C 1
ATOM 711 O O . GLN A 1 91 ? -12.737 -0.502 -14.274 1.00 86.06 91 GLN A O 1
ATOM 716 N N . GLY A 1 92 ? -12.303 1.633 -14.827 1.00 86.00 92 GLY A N 1
ATOM 717 C CA . GLY A 1 92 ? -11.400 1.271 -15.919 1.00 86.00 92 GLY A CA 1
ATOM 718 C C . GLY A 1 92 ? -10.127 0.624 -15.372 1.00 86.00 92 GLY A C 1
ATOM 719 O O . GLY A 1 92 ? -9.694 0.962 -14.270 1.00 86.00 92 GLY A O 1
ATOM 720 N N . LEU A 1 93 ? -9.518 -0.289 -16.131 1.00 89.50 93 LEU A N 1
ATOM 721 C CA . LEU A 1 93 ? -8.220 -0.856 -15.761 1.00 89.50 93 LEU A CA 1
ATOM 722 C C . LEU A 1 93 ? -7.169 0.260 -15.716 1.00 89.50 93 LEU A C 1
ATOM 724 O O . LEU A 1 93 ? -7.068 1.063 -16.645 1.00 89.50 93 LEU A O 1
ATOM 728 N N . HIS A 1 94 ? -6.412 0.317 -14.626 1.00 89.06 94 HIS A N 1
ATOM 729 C CA . HIS A 1 94 ? -5.389 1.329 -14.384 1.00 89.06 94 HIS A CA 1
ATOM 730 C C . HIS A 1 94 ? -4.283 0.775 -13.482 1.00 89.06 94 HIS A C 1
ATOM 732 O O . HIS A 1 94 ? -4.416 -0.309 -12.913 1.00 89.06 94 HIS A O 1
ATOM 738 N N . ARG A 1 95 ? -3.185 1.528 -13.381 1.00 88.62 95 ARG A N 1
ATOM 739 C CA . ARG A 1 95 ? -2.117 1.314 -12.404 1.00 88.62 95 ARG A CA 1
ATOM 740 C C . ARG A 1 95 ? -2.174 2.410 -11.370 1.00 88.62 95 ARG A C 1
ATOM 742 O O . ARG A 1 95 ? -2.122 3.573 -11.733 1.00 88.62 95 ARG A O 1
ATOM 749 N N . ASP A 1 96 ? -2.234 2.049 -10.106 1.00 89.06 96 ASP A N 1
ATOM 750 C CA . ASP A 1 96 ? -2.432 2.996 -9.011 1.00 89.06 96 ASP A CA 1
ATOM 751 C C . ASP A 1 96 ? -1.257 3.990 -8.823 1.00 89.06 96 ASP A C 1
ATOM 753 O O . ASP A 1 96 ? -1.418 5.081 -8.277 1.00 89.06 96 ASP A O 1
ATOM 757 N N . ASP A 1 97 ? -0.071 3.678 -9.347 1.00 88.12 97 ASP A N 1
ATOM 758 C CA . ASP A 1 97 ? 1.112 4.541 -9.272 1.00 88.12 97 ASP A CA 1
ATOM 759 C C . ASP A 1 97 ? 1.069 5.797 -10.165 1.00 88.12 97 ASP A C 1
ATOM 761 O O . ASP A 1 97 ? 1.953 6.654 -10.044 1.00 88.12 97 ASP A O 1
ATOM 765 N N . PHE A 1 98 ? 0.016 5.983 -10.976 1.00 82.38 98 PHE A N 1
ATOM 766 C CA . PHE A 1 98 ? -0.174 7.190 -11.795 1.00 82.38 98 PHE A CA 1
ATOM 767 C C . PHE A 1 98 ? -0.125 8.481 -10.959 1.00 82.38 98 PHE A C 1
ATOM 769 O O . PHE A 1 98 ? 0.291 9.532 -11.451 1.00 82.38 98 PHE A O 1
ATOM 776 N N . ILE A 1 99 ? -0.513 8.417 -9.680 1.00 83.25 99 ILE A N 1
ATOM 777 C CA . ILE A 1 99 ? -0.501 9.563 -8.756 1.00 83.25 99 ILE A CA 1
ATOM 778 C C . ILE A 1 99 ? 0.916 10.080 -8.464 1.00 83.25 99 ILE A C 1
ATOM 780 O O . ILE A 1 99 ? 1.080 11.241 -8.092 1.00 83.25 99 ILE A O 1
ATOM 784 N N . TRP A 1 100 ? 1.932 9.236 -8.655 1.00 83.50 100 TRP A N 1
ATOM 785 C CA . TRP A 1 100 ? 3.349 9.580 -8.516 1.00 83.50 100 TRP A CA 1
ATOM 786 C C . TRP A 1 100 ? 4.012 9.892 -9.853 1.00 83.50 100 TRP A C 1
ATOM 788 O O . TRP A 1 100 ? 5.225 10.077 -9.898 1.00 83.50 100 TRP A O 1
ATOM 798 N N . GLN A 1 101 ? 3.229 9.960 -10.936 1.00 86.38 101 GLN A N 1
ATOM 799 C CA . GLN A 1 101 ? 3.732 10.175 -12.294 1.00 86.38 101 GLN A CA 1
ATOM 800 C C . GLN A 1 101 ? 4.790 9.130 -12.687 1.00 86.38 101 GLN A C 1
ATOM 802 O O . GLN A 1 101 ? 5.699 9.418 -13.465 1.00 86.38 101 GLN A O 1
ATOM 807 N N . LYS A 1 102 ? 4.689 7.916 -12.125 1.00 87.75 102 LYS A N 1
ATOM 808 C CA . LYS A 1 102 ? 5.559 6.801 -12.483 1.00 87.75 102 LYS A CA 1
ATOM 809 C C . LYS A 1 102 ? 5.220 6.359 -13.903 1.00 87.75 102 LYS A C 1
ATOM 811 O O . LYS A 1 102 ? 4.055 6.144 -14.226 1.00 87.75 102 LYS A O 1
ATOM 816 N N . THR A 1 103 ? 6.249 6.233 -14.731 1.00 89.25 103 THR A N 1
ATOM 817 C CA . THR A 1 103 ? 6.148 5.676 -16.079 1.00 89.25 103 THR A CA 1
ATOM 818 C C . THR A 1 103 ? 6.839 4.321 -16.137 1.00 89.25 103 THR A C 1
ATOM 820 O O . THR A 1 103 ? 7.856 4.084 -15.477 1.00 89.25 103 THR A O 1
ATOM 823 N N . HIS A 1 104 ? 6.289 3.435 -16.960 1.00 90.38 104 HIS A N 1
ATOM 824 C CA . HIS A 1 104 ? 6.829 2.114 -17.259 1.00 90.38 104 HIS A CA 1
ATOM 825 C C . HIS A 1 104 ? 7.060 2.028 -18.761 1.00 90.38 104 HIS A C 1
ATOM 827 O O . HIS A 1 104 ? 6.231 1.540 -19.522 1.00 90.38 104 HIS A O 1
ATOM 833 N N . GLU A 1 105 ? 8.183 2.568 -19.218 1.00 90.19 105 GLU A N 1
ATOM 834 C CA . GLU A 1 105 ? 8.436 2.741 -20.654 1.00 90.19 105 GLU A CA 1
ATOM 835 C C . GLU A 1 105 ? 8.773 1.430 -21.375 1.00 90.19 105 GLU A C 1
ATOM 837 O O . GLU A 1 105 ? 8.568 1.310 -22.584 1.00 90.19 105 GLU A O 1
ATOM 842 N N . ILE A 1 106 ? 9.303 0.450 -20.641 1.00 89.06 106 ILE A N 1
ATOM 843 C CA . ILE A 1 106 ? 9.890 -0.770 -21.195 1.00 89.06 106 ILE A CA 1
ATOM 844 C C . ILE A 1 106 ? 9.194 -1.989 -20.597 1.00 89.06 106 ILE A C 1
ATOM 846 O O . ILE A 1 106 ? 9.017 -2.085 -19.384 1.00 89.06 106 ILE A O 1
ATOM 850 N N . GLU A 1 107 ? 8.841 -2.935 -21.467 1.00 92.31 107 GLU A N 1
ATOM 851 C CA . GLU A 1 107 ? 8.352 -4.246 -21.058 1.00 92.31 107 GLU A CA 1
ATOM 852 C C . GLU A 1 107 ? 9.513 -5.084 -20.514 1.00 92.31 107 GLU A C 1
ATOM 854 O O . GLU A 1 107 ? 10.583 -5.174 -21.119 1.00 92.31 107 GLU A O 1
ATOM 859 N N . GLN A 1 108 ? 9.305 -5.679 -19.347 1.00 90.94 108 GLN A N 1
ATOM 860 C CA . GLN A 1 108 ? 10.317 -6.402 -18.596 1.00 90.94 108 GLN A CA 1
ATOM 861 C C . GLN A 1 108 ? 10.087 -7.912 -18.716 1.00 90.94 108 GLN A C 1
ATOM 863 O O . GLN A 1 108 ? 8.974 -8.402 -18.570 1.00 90.94 108 GLN A O 1
ATOM 868 N N . GLU A 1 109 ? 11.150 -8.691 -18.910 1.00 92.75 109 GLU A N 1
ATOM 869 C CA . GLU A 1 109 ? 11.044 -10.161 -18.893 1.00 92.75 109 GLU A CA 1
ATOM 870 C C . GLU A 1 109 ? 10.880 -10.726 -17.472 1.00 92.75 109 GLU A C 1
ATOM 872 O O . GLU A 1 109 ? 10.419 -11.850 -17.277 1.00 92.75 109 GLU A O 1
ATOM 877 N N . ARG A 1 110 ? 11.297 -9.956 -16.463 1.00 92.50 110 ARG A N 1
ATOM 878 C CA . ARG A 1 110 ? 11.254 -10.311 -15.043 1.00 92.50 110 ARG A CA 1
ATOM 879 C C . ARG A 1 110 ? 11.127 -9.055 -14.197 1.00 92.50 110 ARG A C 1
ATOM 881 O O . ARG A 1 110 ? 11.536 -7.988 -14.640 1.00 92.50 110 ARG A O 1
ATOM 888 N N . TYR A 1 111 ? 10.663 -9.220 -12.962 1.00 90.06 111 TYR A N 1
ATOM 889 C CA . TYR A 1 111 ? 10.622 -8.137 -11.986 1.00 90.06 111 TYR A CA 1
ATOM 890 C C . TYR A 1 111 ? 12.014 -7.528 -11.765 1.00 90.06 111 TYR A C 1
ATOM 892 O O . TYR A 1 111 ? 12.995 -8.256 -11.555 1.00 90.06 111 TYR A O 1
ATOM 900 N N . LEU A 1 112 ? 12.086 -6.200 -11.786 1.00 86.06 112 LEU A N 1
ATOM 901 C CA . LEU A 1 112 ? 13.274 -5.434 -11.444 1.00 86.06 112 LEU A CA 1
ATOM 902 C C . LEU A 1 112 ? 13.042 -4.725 -10.104 1.00 86.06 112 LEU A C 1
ATOM 904 O O . LEU A 1 112 ? 12.080 -3.979 -9.979 1.00 86.06 112 LEU A O 1
ATOM 908 N N . PRO A 1 113 ? 13.913 -4.904 -9.098 1.00 83.19 113 PRO A N 1
ATOM 909 C CA . PRO A 1 113 ? 13.870 -4.064 -7.905 1.00 83.19 113 PRO A CA 1
ATOM 910 C C . PRO A 1 113 ? 13.858 -2.574 -8.276 1.00 83.19 113 PRO A C 1
ATOM 912 O O . PRO A 1 113 ? 14.486 -2.182 -9.260 1.00 83.19 113 PRO A O 1
ATOM 915 N N . ASP A 1 114 ? 13.137 -1.769 -7.494 1.00 80.75 114 ASP A N 1
ATOM 916 C CA . ASP A 1 114 ? 12.929 -0.328 -7.709 1.00 80.75 114 ASP A CA 1
ATOM 917 C C . ASP A 1 114 ? 12.034 0.041 -8.924 1.00 80.75 114 ASP A C 1
ATOM 919 O O . ASP A 1 114 ? 11.877 1.224 -9.260 1.00 80.75 114 ASP A O 1
ATOM 923 N N . SER A 1 115 ? 11.385 -0.937 -9.580 1.00 84.75 115 SER A N 1
ATOM 924 C CA . SER A 1 115 ? 10.383 -0.651 -10.622 1.00 84.75 115 SER A CA 1
ATOM 925 C C . SER A 1 115 ? 9.087 -0.061 -10.073 1.00 84.75 115 SER A C 1
ATOM 927 O O . SER A 1 115 ? 8.403 0.649 -10.805 1.00 84.75 115 SER A O 1
ATOM 929 N N . ASP A 1 116 ? 8.795 -0.251 -8.790 1.00 87.94 116 ASP A N 1
ATOM 930 C CA . ASP A 1 116 ? 7.518 0.100 -8.174 1.00 87.94 116 ASP A CA 1
ATOM 931 C C . ASP A 1 116 ? 7.686 1.118 -7.049 1.00 87.94 116 ASP A C 1
ATOM 933 O O . ASP A 1 116 ? 8.741 1.240 -6.430 1.00 87.94 116 ASP A O 1
ATOM 937 N N . VAL A 1 117 ? 6.619 1.870 -6.791 1.00 88.44 117 VAL A N 1
ATOM 938 C CA . VAL A 1 117 ? 6.590 2.939 -5.779 1.00 88.44 117 VAL A CA 1
ATOM 939 C C . VAL A 1 117 ? 5.629 2.633 -4.629 1.00 88.44 117 VAL A C 1
ATOM 941 O O . VAL A 1 117 ? 5.430 3.474 -3.753 1.00 88.44 117 VAL A O 1
ATOM 944 N N . GLY A 1 118 ? 5.010 1.448 -4.634 1.00 90.81 118 GLY A N 1
ATOM 945 C CA . GLY A 1 118 ? 3.966 1.098 -3.682 1.00 90.81 118 GLY A CA 1
ATOM 946 C C . GLY A 1 118 ? 3.490 -0.351 -3.730 1.00 90.81 118 GLY A C 1
ATOM 947 O O . GLY A 1 118 ? 3.677 -1.066 -4.715 1.00 90.81 118 GLY A O 1
ATOM 948 N N . ILE A 1 119 ? 2.816 -0.752 -2.650 1.00 91.94 119 ILE A N 1
ATOM 949 C CA . ILE A 1 119 ? 2.030 -1.984 -2.551 1.00 91.94 119 ILE A CA 1
ATOM 950 C C . ILE A 1 119 ? 0.639 -1.633 -2.021 1.00 91.94 119 ILE A C 1
ATOM 952 O O . ILE A 1 119 ? 0.502 -0.976 -0.987 1.00 91.94 119 ILE A O 1
ATOM 956 N N . GLY A 1 120 ? -0.387 -2.149 -2.694 1.00 91.94 120 GLY A N 1
ATOM 957 C CA . GLY A 1 120 ? -1.762 -2.171 -2.217 1.00 91.94 120 GLY A CA 1
ATOM 958 C C . GLY A 1 120 ? -2.045 -3.417 -1.377 1.00 91.94 120 GLY A C 1
ATOM 959 O O . GLY A 1 120 ? -1.628 -4.526 -1.718 1.00 91.94 120 GLY A O 1
ATOM 960 N N . LEU A 1 121 ? -2.790 -3.235 -0.285 1.00 92.88 121 LEU A N 1
ATOM 961 C CA . LEU A 1 121 ? -3.339 -4.309 0.544 1.00 92.88 121 LEU A CA 1
ATOM 962 C C . LEU A 1 121 ? -4.854 -4.127 0.642 1.00 92.88 121 LEU A C 1
ATOM 964 O O . LEU A 1 121 ? -5.332 -3.220 1.324 1.00 92.88 121 LEU A O 1
ATOM 968 N N . LEU A 1 122 ? -5.608 -5.012 -0.004 1.00 93.62 122 LEU A N 1
ATOM 969 C CA . LEU A 1 122 ? -7.059 -5.074 0.145 1.00 93.62 122 LEU A CA 1
ATOM 970 C C . LEU A 1 122 ? -7.413 -6.169 1.138 1.00 93.62 122 LEU A C 1
ATOM 972 O O . LEU A 1 122 ? -6.965 -7.300 0.992 1.00 93.62 122 LEU A O 1
ATOM 976 N N . VAL A 1 123 ? -8.241 -5.837 2.126 1.00 93.81 123 VAL A N 1
ATOM 977 C CA . VAL A 1 123 ? -8.789 -6.800 3.086 1.00 93.81 123 VAL A CA 1
ATOM 978 C C . VAL A 1 123 ? -10.294 -6.873 2.884 1.00 93.81 123 VAL A C 1
ATOM 980 O O . VAL A 1 123 ? -10.988 -5.856 2.941 1.00 93.81 123 VAL A O 1
ATOM 983 N N . ALA A 1 124 ? -10.806 -8.077 2.653 1.00 95.75 124 ALA A N 1
ATOM 984 C CA . ALA A 1 124 ? -12.215 -8.300 2.371 1.00 95.75 124 ALA A CA 1
ATOM 985 C C . ALA A 1 124 ? -13.082 -8.061 3.623 1.00 95.75 124 ALA A C 1
ATOM 987 O O . ALA A 1 124 ? -13.098 -8.871 4.555 1.00 95.75 124 ALA A O 1
ATOM 988 N N . GLY A 1 125 ? -13.822 -6.946 3.649 1.00 93.69 125 GLY A N 1
ATOM 989 C CA . GLY A 1 125 ? -14.842 -6.668 4.675 1.00 93.69 125 GLY A CA 1
ATOM 990 C C . GLY A 1 125 ? -16.141 -7.459 4.467 1.00 93.69 125 GLY A C 1
ATOM 991 O O . GLY A 1 125 ? -16.839 -7.788 5.425 1.00 93.69 125 GLY A O 1
ATOM 992 N N . VAL A 1 126 ? -16.420 -7.822 3.216 1.00 95.50 126 VAL A N 1
ATOM 993 C CA . VAL A 1 126 ? -17.490 -8.725 2.772 1.00 95.50 126 VAL A CA 1
ATOM 994 C C . VAL A 1 126 ? -16.892 -9.751 1.812 1.00 95.50 126 VAL A C 1
ATOM 996 O O . VAL A 1 126 ? -15.786 -9.551 1.314 1.00 95.50 126 VAL A O 1
ATOM 999 N N . LYS A 1 127 ? -17.609 -10.842 1.527 1.00 97.88 127 LYS A N 1
ATOM 1000 C CA . LYS A 1 127 ? -17.185 -11.780 0.479 1.00 97.88 127 LYS A CA 1
ATOM 1001 C C . LYS A 1 127 ? -17.112 -11.046 -0.857 1.00 97.88 127 LYS A C 1
ATOM 1003 O O . LYS A 1 127 ? -18.120 -10.478 -1.268 1.00 97.88 127 LYS A O 1
ATOM 1008 N N . THR A 1 128 ? -15.971 -11.080 -1.533 1.00 97.44 128 THR A N 1
ATOM 1009 C CA . THR A 1 128 ? -15.843 -10.557 -2.899 1.00 97.44 128 THR A CA 1
ATOM 1010 C C . THR A 1 128 ? -16.022 -11.709 -3.873 1.00 97.44 128 THR A C 1
ATOM 1012 O O . THR A 1 128 ? -15.432 -12.775 -3.700 1.00 97.44 128 THR A O 1
ATOM 1015 N N . ARG A 1 129 ? -16.881 -11.536 -4.868 1.00 97.12 129 ARG A N 1
ATOM 1016 C CA . ARG A 1 129 ? -17.125 -12.495 -5.945 1.00 97.12 129 ARG A CA 1
ATOM 1017 C C . ARG A 1 129 ? -17.306 -11.751 -7.259 1.00 97.12 129 ARG A C 1
ATOM 1019 O O . ARG A 1 129 ? -17.602 -10.554 -7.259 1.00 97.12 129 ARG A O 1
ATOM 1026 N N . ALA A 1 130 ? -17.153 -12.440 -8.381 1.00 95.69 130 ALA A N 1
ATOM 1027 C CA . ALA A 1 130 ? -17.394 -11.850 -9.692 1.00 95.69 130 ALA A CA 1
ATOM 1028 C C . ALA A 1 130 ? -18.786 -11.193 -9.772 1.00 95.69 130 ALA A C 1
ATOM 1030 O O . ALA A 1 130 ? -18.926 -10.097 -10.312 1.00 95.69 130 ALA A O 1
ATOM 1031 N N . GLU A 1 131 ? -19.808 -11.811 -9.166 1.00 94.75 131 GLU A N 1
ATOM 1032 C CA . GLU A 1 131 ? -21.193 -11.336 -9.242 1.00 94.75 131 GLU A CA 1
ATOM 1033 C C . GLU A 1 131 ? -21.447 -10.040 -8.464 1.00 94.75 131 GLU A C 1
ATOM 1035 O O . GLU A 1 131 ? -22.384 -9.315 -8.796 1.00 94.75 131 GLU A O 1
ATOM 1040 N N . ASN A 1 132 ? -20.646 -9.742 -7.434 1.00 93.94 132 ASN A N 1
ATOM 1041 C CA . ASN A 1 132 ? -20.792 -8.525 -6.630 1.00 93.94 132 ASN A CA 1
ATOM 1042 C C . ASN A 1 132 ? -19.690 -7.487 -6.876 1.00 93.94 132 ASN A C 1
ATOM 1044 O O . ASN A 1 132 ? -19.584 -6.526 -6.118 1.00 93.94 132 ASN A O 1
ATOM 1048 N N . GLY A 1 133 ? -18.914 -7.655 -7.950 1.00 93.38 133 GLY A N 1
ATOM 1049 C CA . GLY A 1 133 ? -17.915 -6.676 -8.368 1.00 93.38 133 GLY A CA 1
ATOM 1050 C C . GLY A 1 133 ? -16.585 -6.798 -7.631 1.00 93.38 133 GLY A C 1
ATOM 1051 O O . GLY A 1 133 ? -15.989 -5.779 -7.288 1.00 93.38 133 GLY A O 1
ATOM 1052 N N . ALA A 1 134 ? -16.110 -8.027 -7.393 1.00 95.88 134 ALA A N 1
ATOM 1053 C CA . ALA A 1 134 ? -14.734 -8.268 -6.967 1.00 95.88 134 ALA A CA 1
ATOM 1054 C C . ALA A 1 134 ? -13.728 -7.457 -7.801 1.00 95.88 134 ALA A C 1
ATOM 1056 O O . ALA A 1 134 ? -13.886 -7.317 -9.017 1.00 95.88 134 ALA A O 1
ATOM 1057 N N . THR A 1 135 ? -12.676 -6.960 -7.143 1.00 95.00 135 THR A N 1
ATOM 1058 C CA . THR A 1 135 ? -11.582 -6.238 -7.801 1.00 95.00 135 THR A CA 1
ATOM 1059 C C . THR A 1 135 ? -11.072 -7.036 -8.994 1.00 95.00 135 THR A C 1
ATOM 1061 O O . THR A 1 135 ? -10.766 -8.219 -8.863 1.00 95.00 135 THR A O 1
ATOM 1064 N N . LEU A 1 136 ? -10.972 -6.391 -10.154 1.00 95.19 136 LEU A N 1
ATOM 1065 C CA . LEU A 1 136 ? -10.379 -6.994 -11.340 1.00 95.19 136 LEU A CA 1
ATOM 1066 C C . LEU A 1 136 ? -8.867 -6.785 -11.316 1.00 95.19 136 LEU A C 1
ATOM 1068 O O . LEU A 1 136 ? -8.393 -5.667 -11.127 1.00 95.19 136 LEU A O 1
ATOM 1072 N N . PHE A 1 137 ? -8.116 -7.860 -11.530 1.00 96.06 137 PHE A N 1
ATOM 1073 C CA . PHE A 1 137 ? -6.659 -7.851 -11.538 1.00 96.06 137 PHE A CA 1
ATOM 1074 C C . PHE A 1 137 ? -6.131 -8.533 -12.795 1.00 96.06 137 PHE A C 1
ATOM 1076 O O . PHE A 1 137 ? -6.701 -9.519 -13.246 1.00 96.06 137 PHE A O 1
ATOM 1083 N N . VAL A 1 138 ? -5.028 -8.036 -13.352 1.00 96.50 138 VAL A N 1
ATOM 1084 C CA . VAL A 1 138 ? -4.391 -8.623 -14.538 1.00 96.50 138 VAL A CA 1
ATOM 1085 C C . VAL A 1 138 ? -3.037 -9.219 -14.133 1.00 96.50 138 VAL A C 1
ATOM 1087 O O . VAL A 1 138 ? -2.064 -8.471 -13.968 1.00 96.50 138 VAL A O 1
ATOM 1090 N N . PRO A 1 139 ? -2.935 -10.548 -13.945 1.00 95.50 139 PRO A N 1
ATOM 1091 C CA . PRO A 1 139 ? -1.686 -11.197 -13.563 1.00 95.50 139 PRO A CA 1
ATOM 1092 C C . PRO A 1 139 ? -0.568 -10.937 -14.578 1.00 95.50 139 PRO A C 1
ATOM 1094 O O . PRO A 1 139 ? -0.778 -10.996 -15.784 1.00 95.50 139 PRO A O 1
ATOM 1097 N N . GLY A 1 140 ? 0.636 -10.639 -14.085 1.00 93.44 140 GLY A N 1
ATOM 1098 C CA . GLY A 1 140 ? 1.798 -10.345 -14.935 1.00 93.44 140 GLY A CA 1
ATOM 1099 C C . GLY A 1 140 ? 1.834 -8.931 -15.526 1.00 93.44 140 GLY A C 1
ATOM 1100 O O . GLY A 1 140 ? 2.868 -8.532 -16.049 1.00 93.44 140 GLY A O 1
ATOM 1101 N N . SER A 1 141 ? 0.767 -8.136 -15.381 1.00 93.94 141 SER A N 1
ATOM 1102 C CA . SER A 1 141 ? 0.710 -6.791 -15.977 1.00 93.94 141 SER A CA 1
ATOM 1103 C C . SER A 1 141 ? 1.727 -5.797 -15.412 1.00 93.94 141 SER A C 1
ATOM 1105 O O . SER A 1 141 ? 2.058 -4.826 -16.082 1.00 93.94 141 SER A O 1
ATOM 1107 N N . HIS A 1 142 ? 2.284 -6.055 -14.227 1.00 92.31 142 HIS A N 1
ATOM 1108 C CA . HIS A 1 142 ? 3.392 -5.292 -13.635 1.00 92.31 142 HIS A CA 1
ATOM 1109 C C . HIS A 1 142 ? 4.682 -5.310 -14.477 1.00 92.31 142 HIS A C 1
ATOM 1111 O O . HIS A 1 142 ? 5.554 -4.478 -14.274 1.00 92.31 142 HIS A O 1
ATOM 1117 N N . LEU A 1 143 ? 4.803 -6.230 -15.437 1.00 93.88 143 LEU A N 1
ATOM 1118 C CA . LEU A 1 143 ? 5.949 -6.310 -16.342 1.00 93.88 143 LEU A CA 1
ATOM 1119 C C . LEU A 1 143 ? 5.757 -5.515 -17.638 1.00 93.88 143 LEU A C 1
ATOM 1121 O O . LEU A 1 143 ? 6.694 -5.378 -18.415 1.00 93.88 143 LEU A O 1
ATOM 1125 N N . TRP A 1 144 ? 4.554 -5.021 -17.918 1.00 94.19 144 TRP A N 1
ATOM 1126 C CA . TRP A 1 144 ? 4.243 -4.420 -19.214 1.00 94.19 144 TRP A CA 1
ATOM 1127 C C . TRP A 1 144 ? 4.699 -2.967 -19.321 1.00 94.19 144 TRP A C 1
ATOM 1129 O O . TRP A 1 144 ? 4.666 -2.216 -18.344 1.00 94.19 144 TRP A O 1
ATOM 1139 N N . ALA A 1 145 ? 5.033 -2.543 -20.537 1.00 93.56 145 ALA A N 1
ATOM 1140 C CA . ALA A 1 145 ? 5.153 -1.123 -20.838 1.00 93.56 145 ALA A CA 1
ATOM 1141 C C . ALA A 1 145 ? 3.771 -0.443 -20.855 1.00 93.56 145 ALA A C 1
ATOM 1143 O O . ALA A 1 145 ? 2.777 -1.065 -21.236 1.00 93.56 145 ALA A O 1
ATOM 1144 N N . ASP A 1 146 ? 3.714 0.855 -20.550 1.00 91.56 146 ASP A N 1
ATOM 1145 C CA . ASP A 1 146 ? 2.489 1.673 -20.604 1.00 91.56 146 ASP A CA 1
ATOM 1146 C C . ASP A 1 146 ? 1.874 1.742 -22.016 1.00 91.56 146 ASP A C 1
ATOM 1148 O O . ASP A 1 146 ? 0.692 2.037 -22.184 1.00 91.56 146 ASP A O 1
ATOM 1152 N N . SER A 1 147 ? 2.664 1.446 -23.053 1.00 93.31 147 SER A N 1
ATOM 1153 C CA . SER A 1 147 ? 2.207 1.373 -24.445 1.00 93.31 147 SER A CA 1
ATOM 1154 C C . SER A 1 147 ? 1.321 0.155 -24.741 1.00 93.31 147 SER A C 1
ATOM 1156 O O . SER A 1 147 ? 0.629 0.134 -25.763 1.00 93.31 147 SER A O 1
ATOM 1158 N N . ARG A 1 148 ? 1.308 -0.858 -23.864 1.00 93.31 148 ARG A N 1
ATOM 1159 C CA . ARG A 1 148 ? 0.492 -2.068 -24.010 1.00 93.31 148 ARG A CA 1
ATOM 1160 C C . ARG A 1 148 ? -0.834 -1.904 -23.272 1.00 93.31 148 ARG A C 1
ATOM 1162 O O . ARG A 1 148 ? -0.887 -1.888 -22.047 1.00 93.31 148 ARG A O 1
ATOM 1169 N N . LEU A 1 149 ? -1.930 -1.878 -24.024 1.00 88.88 149 LEU A N 1
ATOM 1170 C CA . LEU A 1 149 ? -3.270 -1.798 -23.445 1.00 88.88 149 LEU A CA 1
ATOM 1171 C C . LEU A 1 149 ? -3.720 -3.162 -22.887 1.00 88.88 149 LEU A C 1
ATOM 1173 O O . LEU A 1 149 ? -3.631 -4.159 -23.612 1.00 88.88 149 LEU A O 1
ATOM 1177 N N . PRO A 1 150 ? -4.232 -3.228 -21.643 1.00 90.00 150 PRO A N 1
ATOM 1178 C CA . PRO A 1 150 ? -4.837 -4.445 -21.119 1.00 90.00 150 PRO A CA 1
ATOM 1179 C C . PRO A 1 150 ? -6.156 -4.757 -21.834 1.00 90.00 150 PRO A C 1
ATOM 1181 O O . PRO A 1 150 ? -6.904 -3.852 -22.218 1.00 90.00 150 PRO A O 1
ATOM 1184 N N . LYS A 1 151 ? -6.469 -6.047 -21.976 1.00 90.06 151 LYS A N 1
ATOM 1185 C CA . LYS A 1 151 ? -7.763 -6.517 -22.487 1.00 90.06 151 LYS A CA 1
AT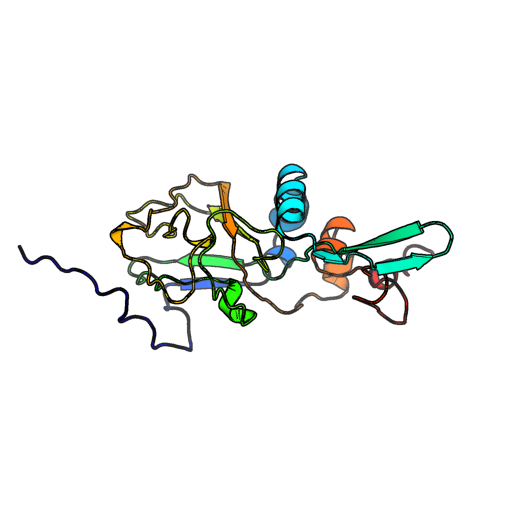OM 1186 C C . LYS A 1 151 ? -8.638 -7.047 -21.359 1.00 90.06 151 LYS A C 1
ATOM 1188 O O . LYS A 1 151 ? -8.140 -7.541 -20.351 1.00 90.06 151 LYS A O 1
ATOM 1193 N N . ALA A 1 152 ? -9.954 -6.977 -21.545 1.00 87.06 152 ALA A N 1
ATOM 1194 C CA . ALA A 1 152 ? -10.915 -7.406 -20.532 1.00 87.06 152 ALA A CA 1
ATOM 1195 C C . ALA A 1 152 ? -10.762 -8.896 -20.179 1.00 87.06 152 ALA A C 1
ATOM 1197 O O . ALA A 1 152 ? -10.858 -9.258 -19.013 1.00 87.06 152 ALA A O 1
ATOM 1198 N N . GLU A 1 153 ? -10.468 -9.747 -21.163 1.00 93.50 153 GLU A N 1
ATOM 1199 C CA . GLU A 1 153 ? -10.252 -11.184 -20.967 1.00 93.50 153 GLU A CA 1
ATOM 1200 C C . GLU A 1 153 ? -8.962 -11.540 -20.207 1.00 93.50 153 GLU A C 1
ATOM 1202 O O . GLU A 1 153 ? -8.809 -12.677 -19.769 1.00 93.50 153 GLU A O 1
ATOM 1207 N N . GLU A 1 154 ? -8.035 -10.591 -20.048 1.00 94.44 154 GLU A N 1
ATOM 1208 C CA . GLU A 1 154 ? -6.812 -10.774 -19.255 1.00 94.44 154 GLU A CA 1
ATOM 1209 C C . GLU A 1 154 ? -7.050 -10.475 -17.766 1.00 94.44 154 GLU A C 1
ATOM 1211 O O . GLU A 1 154 ? -6.213 -10.805 -16.924 1.00 94.44 154 GLU A O 1
ATOM 1216 N N . ALA A 1 155 ? -8.184 -9.849 -17.437 1.00 95.44 155 ALA A N 1
ATOM 1217 C CA . ALA A 1 155 ? -8.549 -9.508 -16.075 1.00 95.44 155 ALA A CA 1
ATOM 1218 C C . ALA A 1 155 ? -9.303 -10.657 -15.397 1.00 95.44 155 ALA A C 1
ATOM 1220 O O . ALA A 1 155 ? -10.260 -11.211 -15.938 1.00 95.44 155 ALA A O 1
ATOM 1221 N N . VAL A 1 156 ? -8.895 -10.980 -14.173 1.00 96.69 156 VAL A N 1
ATOM 1222 C CA . VAL A 1 156 ? -9.534 -11.981 -13.318 1.00 96.69 156 VAL A CA 1
ATOM 1223 C C . VAL A 1 156 ? -10.129 -11.314 -12.076 1.00 96.69 156 VAL A C 1
ATOM 1225 O O . VAL A 1 156 ? -9.512 -10.396 -11.525 1.00 96.69 156 VAL A O 1
ATOM 1228 N N . PRO A 1 157 ? -11.316 -11.742 -11.615 1.00 96.94 157 PRO A N 1
ATOM 1229 C CA . PRO A 1 157 ? -11.877 -11.266 -10.359 1.00 96.94 157 PRO A CA 1
ATOM 1230 C C . PRO A 1 157 ? -11.081 -11.824 -9.174 1.00 96.94 157 PRO A C 1
ATOM 1232 O O . PRO A 1 157 ? -10.821 -13.023 -9.084 1.00 96.94 157 PRO A O 1
ATOM 1235 N N . VAL A 1 158 ? -10.723 -10.951 -8.239 1.00 97.62 158 VAL A N 1
ATOM 1236 C CA . VAL A 1 158 ? -10.093 -11.315 -6.968 1.00 97.62 158 VAL A CA 1
ATOM 1237 C C . VAL A 1 158 ? -11.187 -11.690 -5.971 1.00 97.62 158 VAL A C 1
ATOM 1239 O O . VAL A 1 158 ? -11.723 -10.852 -5.237 1.00 97.62 158 VAL A O 1
ATOM 1242 N N . GLU A 1 159 ? -11.558 -12.966 -5.984 1.00 98.06 159 GLU A N 1
ATOM 1243 C CA . GLU A 1 159 ? -12.558 -13.518 -5.074 1.00 98.06 159 GLU A CA 1
ATOM 1244 C C . GLU A 1 159 ? -11.942 -13.875 -3.721 1.00 98.06 159 GLU A C 1
ATOM 1246 O O . GLU A 1 159 ? -10.946 -14.588 -3.650 1.00 98.06 159 GLU A O 1
ATOM 1251 N N . MET A 1 160 ? -12.548 -13.378 -2.647 1.00 98.38 160 MET A N 1
ATOM 1252 C CA . MET A 1 160 ? -12.055 -13.519 -1.280 1.00 98.38 160 MET A CA 1
ATOM 1253 C C . MET A 1 160 ? -13.211 -13.782 -0.321 1.00 98.38 160 MET A C 1
ATOM 1255 O O . MET A 1 160 ? -14.302 -13.213 -0.448 1.00 98.38 160 MET A O 1
ATOM 1259 N N . ASP A 1 161 ? -12.993 -14.635 0.670 1.00 98.44 161 ASP A N 1
ATOM 1260 C CA . ASP A 1 161 ? -13.822 -14.679 1.867 1.00 98.44 161 ASP A CA 1
ATOM 1261 C C . ASP A 1 161 ? -13.464 -13.545 2.839 1.00 98.44 161 ASP A C 1
ATOM 1263 O O . ASP A 1 161 ? -12.419 -12.904 2.765 1.00 98.44 161 ASP A O 1
ATOM 1267 N N . VAL A 1 162 ? -14.380 -13.261 3.767 1.00 96.38 162 VAL A N 1
ATOM 1268 C CA . VAL A 1 162 ? -14.209 -12.189 4.756 1.00 96.38 162 VAL A CA 1
ATOM 1269 C C . VAL A 1 162 ? -12.926 -12.415 5.560 1.00 96.38 162 VAL A C 1
ATOM 1271 O O . VAL A 1 162 ? -12.742 -13.495 6.121 1.00 96.38 162 VAL A O 1
ATOM 1274 N N . ARG A 1 163 ? -12.103 -11.362 5.685 1.00 90.88 163 ARG A N 1
ATOM 1275 C CA . ARG A 1 163 ? -10.761 -11.327 6.313 1.00 90.88 163 ARG A CA 1
ATOM 1276 C C . ARG A 1 163 ? -9.620 -11.924 5.497 1.00 90.88 163 ARG A C 1
ATOM 1278 O O . ARG A 1 163 ? -8.482 -11.843 5.959 1.00 90.88 163 ARG A O 1
ATOM 1285 N N . GLU A 1 164 ? -9.874 -12.477 4.318 1.00 95.25 164 GLU A N 1
ATOM 1286 C CA . GLU A 1 164 ? -8.779 -12.716 3.384 1.00 95.25 164 GLU A CA 1
ATOM 1287 C C . GLU A 1 164 ? -8.250 -11.385 2.851 1.00 95.25 164 GLU A C 1
ATOM 1289 O O . GLU A 1 164 ? -8.923 -10.345 2.904 1.00 95.25 164 GLU A O 1
ATOM 1294 N N . ALA A 1 165 ? -7.003 -11.420 2.396 1.00 93.62 165 ALA A N 1
ATOM 1295 C CA . ALA A 1 165 ? -6.311 -10.246 1.919 1.00 93.62 165 ALA A CA 1
ATOM 1296 C C . ALA A 1 165 ? -5.631 -10.517 0.582 1.00 93.62 165 ALA A C 1
ATOM 1298 O O . ALA A 1 165 ? -5.059 -11.585 0.364 1.00 93.62 165 ALA A O 1
ATOM 1299 N N . PHE A 1 166 ? -5.658 -9.509 -0.278 1.00 95.56 166 PHE A N 1
ATOM 1300 C CA . PHE A 1 166 ? -4.996 -9.508 -1.568 1.00 95.56 166 PHE A CA 1
ATOM 1301 C C . PHE A 1 166 ? -3.933 -8.414 -1.592 1.00 95.56 166 PHE A C 1
ATOM 1303 O O . PHE A 1 166 ? -4.216 -7.254 -1.281 1.00 95.56 166 PHE A O 1
ATOM 1310 N N . LEU A 1 167 ? -2.711 -8.804 -1.952 1.00 94.25 167 LEU A N 1
ATOM 1311 C CA . LEU A 1 167 ? -1.585 -7.900 -2.142 1.00 94.25 167 LEU A CA 1
ATOM 1312 C C . LEU A 1 167 ? -1.247 -7.799 -3.622 1.00 94.25 167 LEU A C 1
ATOM 1314 O O . LEU A 1 167 ? -1.177 -8.810 -4.320 1.00 94.25 167 LEU A O 1
ATOM 1318 N N . PHE A 1 168 ? -0.984 -6.581 -4.070 1.00 92.81 168 PHE A N 1
ATOM 1319 C CA . PHE A 1 168 ? -0.576 -6.280 -5.434 1.00 92.81 168 PHE A CA 1
ATOM 1320 C C . PHE A 1 168 ? 0.283 -5.018 -5.449 1.00 92.81 168 PHE A C 1
ATOM 1322 O O . PHE A 1 168 ? 0.238 -4.210 -4.522 1.00 92.81 168 PHE A O 1
ATOM 1329 N N . LEU A 1 169 ? 1.093 -4.863 -6.493 1.00 89.12 169 LEU A N 1
ATOM 1330 C CA . LEU A 1 169 ? 1.857 -3.641 -6.724 1.00 89.12 169 LEU A CA 1
ATOM 1331 C C . LEU A 1 169 ? 0.867 -2.539 -7.104 1.00 89.12 169 LEU A C 1
ATOM 1333 O O . LEU A 1 169 ? 0.109 -2.685 -8.063 1.00 89.12 169 LEU A O 1
ATOM 1337 N N . ALA A 1 170 ? 0.801 -1.506 -6.274 1.00 78.62 170 ALA A N 1
ATOM 1338 C CA . ALA A 1 170 ? -0.208 -0.459 -6.347 1.00 78.62 170 ALA A CA 1
ATOM 1339 C C . ALA A 1 170 ?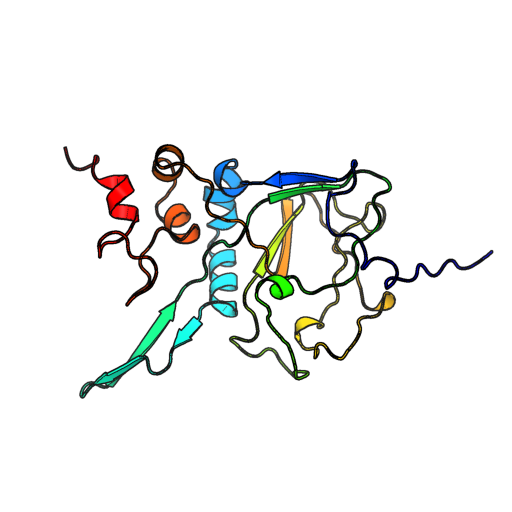 0.116 0.668 -5.379 1.00 78.62 170 ALA A C 1
ATOM 1341 O O . ALA A 1 170 ? 0.945 0.503 -4.492 1.00 78.62 170 ALA A O 1
ATOM 1342 N N . GLN A 1 171 ? -0.549 1.811 -5.517 1.00 68.25 171 GLN A N 1
ATOM 1343 C CA . GLN A 1 171 ? -0.285 2.949 -4.660 1.00 68.25 171 GLN A CA 1
ATOM 1344 C C . GLN A 1 171 ? -1.455 3.926 -4.533 1.00 68.25 171 GLN A C 1
ATOM 1346 O O . GLN A 1 171 ? -2.017 4.406 -5.502 1.00 68.25 171 GLN A O 1
ATOM 1351 N N . GLU A 1 172 ? -1.764 4.340 -3.310 1.00 61.44 172 GLU A N 1
ATOM 1352 C CA . GLU A 1 172 ? -2.790 5.352 -3.048 1.00 61.44 172 GLU A CA 1
ATOM 1353 C C . GLU A 1 172 ? -2.226 6.409 -2.098 1.00 61.44 172 GLU A C 1
ATOM 1355 O O . GLU A 1 172 ? -1.417 6.074 -1.239 1.00 61.44 172 GLU A O 1
ATOM 1360 N N . ASN A 1 173 ? -2.603 7.684 -2.238 1.00 54.56 173 ASN A N 1
ATOM 1361 C CA . ASN A 1 173 ? -2.062 8.783 -1.427 1.00 54.56 173 ASN A CA 1
ATOM 1362 C C . ASN A 1 173 ? -3.160 9.442 -0.583 1.00 54.56 173 ASN A C 1
ATOM 1364 O O . ASN A 1 173 ? -4.203 9.845 -1.101 1.00 54.56 173 ASN A O 1
ATOM 1368 N N . GLN A 1 174 ? -2.916 9.565 0.720 1.00 58.25 174 GLN A N 1
ATOM 1369 C CA . GLN A 1 174 ? -3.675 10.398 1.640 1.00 58.25 174 GLN A CA 1
ATOM 1370 C C . GLN A 1 174 ? -2.699 11.232 2.467 1.00 58.25 174 GLN A C 1
ATOM 1372 O O . GLN A 1 174 ? -1.762 10.719 3.068 1.00 58.25 174 GLN A O 1
ATOM 1377 N N . HIS A 1 175 ? -2.941 12.540 2.528 1.00 54.59 175 HIS A N 1
ATOM 1378 C CA . HIS A 1 175 ? -2.144 13.430 3.365 1.00 54.59 175 HIS A CA 1
ATOM 1379 C C . HIS A 1 175 ? -2.318 13.100 4.860 1.00 54.59 175 HIS A C 1
ATOM 1381 O O . HIS A 1 175 ? -3.317 12.505 5.271 1.00 54.59 175 HIS A O 1
ATOM 1387 N N . LEU A 1 176 ? -1.356 13.526 5.685 1.00 58.78 176 LEU A N 1
ATOM 1388 C CA . LEU A 1 176 ? -1.397 13.390 7.145 1.00 58.78 176 LEU A CA 1
ATOM 1389 C C . LEU A 1 176 ? -2.563 14.209 7.722 1.00 58.78 176 LEU A C 1
ATOM 1391 O O . LEU A 1 176 ? -2.618 15.424 7.552 1.00 58.78 176 LEU A O 1
ATOM 1395 N N . TRP A 1 177 ? -3.512 13.535 8.375 1.00 68.69 177 TRP A N 1
ATOM 1396 C CA . TRP A 1 177 ? -4.766 14.118 8.895 1.00 68.69 177 TRP A CA 1
ATOM 1397 C C . TRP A 1 177 ? -4.971 13.830 10.394 1.00 68.69 177 TRP A C 1
ATOM 1399 O O . TRP A 1 177 ? -6.098 13.865 10.891 1.00 68.69 177 TRP A O 1
ATOM 1409 N N . TRP A 1 178 ? -3.905 13.473 11.112 1.00 84.56 178 TRP A N 1
ATOM 1410 C CA . TRP A 1 178 ? -3.984 13.033 12.507 1.00 84.56 178 TRP A CA 1
ATOM 1411 C C . TRP A 1 178 ? -3.543 14.118 13.478 1.00 84.56 178 TRP A C 1
ATOM 1413 O O . TRP A 1 178 ? -2.572 14.833 13.219 1.00 84.56 178 TRP A O 1
ATOM 1423 N N . THR A 1 179 ? -4.255 14.239 14.599 1.00 86.56 179 THR A N 1
ATOM 1424 C CA . THR A 1 179 ? -3.867 15.176 15.659 1.00 86.56 179 THR A CA 1
ATOM 1425 C C . THR A 1 179 ? -2.708 14.614 16.475 1.00 86.56 179 THR A C 1
ATOM 1427 O O . THR A 1 179 ? -2.451 13.407 16.492 1.00 86.56 179 THR A O 1
ATOM 1430 N N . ARG A 1 180 ? -2.010 15.491 17.201 1.00 85.81 180 ARG A N 1
ATOM 1431 C CA . ARG A 1 180 ? -0.927 15.083 18.101 1.00 85.81 180 ARG A CA 1
ATOM 1432 C C . ARG A 1 180 ? -1.413 14.069 19.134 1.00 85.81 180 ARG A C 1
ATOM 1434 O O . ARG A 1 180 ? -0.740 13.072 19.377 1.00 85.81 180 ARG A O 1
ATOM 1441 N N . GLU A 1 181 ? -2.582 14.321 19.707 1.00 88.50 181 GLU A N 1
ATOM 1442 C CA . GLU A 1 181 ? -3.194 13.500 20.747 1.00 88.50 181 GLU A CA 1
ATOM 1443 C C . GLU A 1 181 ? -3.539 12.111 20.211 1.00 88.50 181 GLU A C 1
ATOM 1445 O O . GLU A 1 181 ? -3.293 11.128 20.903 1.00 88.50 181 GLU A O 1
ATOM 1450 N N . GLU A 1 182 ? -4.051 12.015 18.977 1.00 88.31 182 GLU A N 1
ATOM 1451 C CA . GLU A 1 182 ? -4.318 10.732 18.319 1.00 88.31 182 GLU A CA 1
ATOM 1452 C C . GLU A 1 182 ? -3.022 9.924 18.162 1.00 88.31 182 GLU A C 1
ATOM 1454 O O . GLU A 1 182 ? -2.958 8.775 18.599 1.00 88.31 182 GLU A O 1
ATOM 1459 N N . VAL A 1 183 ? -1.975 10.538 17.601 1.00 89.12 183 VAL A N 1
ATOM 1460 C CA . VAL A 1 183 ? -0.689 9.879 17.307 1.00 89.12 183 VAL A CA 1
ATOM 1461 C C . VAL A 1 183 ? 0.026 9.423 18.581 1.00 89.12 183 VAL A C 1
ATOM 1463 O O . VAL A 1 183 ? 0.637 8.351 18.599 1.00 89.12 183 VAL A O 1
ATOM 1466 N N . GLN A 1 184 ? -0.080 10.181 19.678 1.00 90.25 184 GLN A N 1
ATOM 1467 C CA . GLN A 1 184 ? 0.505 9.820 20.978 1.00 90.25 184 GLN A CA 1
ATOM 1468 C C . GLN A 1 184 ? -0.010 8.488 21.532 1.00 90.25 184 GLN A C 1
ATOM 1470 O O . GLN A 1 184 ? 0.735 7.793 22.226 1.00 90.25 184 GLN A O 1
ATOM 1475 N N . GLN A 1 185 ? -1.250 8.112 21.203 1.00 90.69 185 GLN A N 1
ATOM 1476 C CA . GLN A 1 185 ? -1.848 6.851 21.653 1.00 90.69 185 GLN A CA 1
ATOM 1477 C C . GLN A 1 185 ? -1.370 5.632 20.853 1.00 90.69 185 GLN A C 1
ATOM 1479 O O . GLN A 1 185 ? -1.668 4.499 21.228 1.00 90.69 185 GLN A O 1
ATOM 1484 N N . TRP A 1 186 ? -0.681 5.830 19.729 1.00 92.44 186 TRP A N 1
ATOM 1485 C CA . TRP A 1 186 ? -0.264 4.735 18.856 1.00 92.44 186 TRP A CA 1
ATOM 1486 C C . TRP A 1 186 ? 1.034 4.088 19.329 1.00 92.44 186 TRP A C 1
ATOM 1488 O O . TRP A 1 186 ? 1.839 4.695 20.048 1.00 92.44 186 TRP A O 1
ATOM 1498 N N . SER A 1 187 ? 1.272 2.853 18.884 1.00 92.75 187 SER A N 1
ATOM 1499 C CA . SER A 1 187 ? 2.571 2.218 19.095 1.00 92.75 187 SER A CA 1
ATOM 1500 C C . SER A 1 187 ? 3.679 2.942 18.325 1.00 92.75 187 SER A C 1
ATOM 1502 O O . SER A 1 187 ? 3.452 3.580 17.298 1.00 92.75 187 SER A O 1
ATOM 1504 N N . VAL A 1 188 ? 4.923 2.794 18.790 1.00 90.19 188 VAL A N 1
ATOM 1505 C CA . VAL A 1 188 ? 6.106 3.316 18.082 1.00 90.19 188 VAL A CA 1
ATOM 1506 C C . VAL A 1 188 ? 6.201 2.740 16.665 1.00 90.19 188 VAL A C 1
ATOM 1508 O O . VAL A 1 188 ? 6.580 3.452 15.743 1.00 90.19 188 VAL A O 1
ATOM 1511 N N . ALA A 1 189 ? 5.842 1.468 16.472 1.00 90.62 189 ALA A N 1
ATOM 1512 C CA . ALA A 1 189 ? 5.861 0.837 15.154 1.00 90.62 189 ALA A CA 1
ATOM 1513 C C . ALA A 1 189 ? 4.843 1.486 14.202 1.00 90.62 189 ALA A C 1
ATOM 1515 O O . ALA A 1 189 ? 5.195 1.836 13.078 1.00 90.62 189 ALA A O 1
ATOM 1516 N N . ALA A 1 190 ? 3.625 1.754 14.681 1.00 90.69 190 ALA A N 1
ATOM 1517 C CA . ALA A 1 190 ? 2.608 2.452 13.906 1.00 90.69 190 ALA A CA 1
ATOM 1518 C C . ALA A 1 190 ? 2.984 3.915 13.607 1.00 90.69 190 ALA A C 1
ATOM 1520 O O . ALA A 1 190 ? 2.740 4.392 12.502 1.00 90.69 190 ALA A O 1
ATOM 1521 N N . GLN A 1 191 ? 3.613 4.618 14.555 1.00 89.12 191 GLN A N 1
ATOM 1522 C CA . GLN A 1 191 ? 4.136 5.973 14.335 1.00 89.12 191 GLN A CA 1
ATOM 1523 C C . GLN A 1 191 ? 5.196 5.986 13.226 1.00 89.12 191 GLN A C 1
ATOM 1525 O O . GLN A 1 191 ? 5.100 6.792 12.302 1.00 89.12 191 GLN A O 1
ATOM 1530 N N . LYS A 1 192 ? 6.144 5.041 13.256 1.00 88.06 192 LYS A N 1
ATOM 1531 C CA . LYS A 1 192 ? 7.138 4.874 12.187 1.00 88.06 192 LYS A CA 1
ATOM 1532 C C . LYS A 1 192 ? 6.472 4.582 10.845 1.00 88.06 192 LYS A C 1
ATOM 1534 O O . LYS A 1 192 ? 6.746 5.250 9.859 1.00 88.06 192 LYS A O 1
ATOM 1539 N N . GLN A 1 193 ? 5.542 3.633 10.806 1.00 88.38 193 GLN A N 1
ATOM 1540 C CA . GLN A 1 193 ? 4.836 3.301 9.571 1.00 88.38 193 GLN A CA 1
ATOM 1541 C C . GLN A 1 193 ? 4.042 4.495 9.017 1.00 88.38 193 GLN A C 1
ATOM 1543 O O . GLN A 1 193 ? 3.924 4.631 7.808 1.00 88.38 193 GLN A O 1
ATOM 1548 N N . ALA A 1 194 ? 3.549 5.392 9.870 1.00 87.38 194 ALA A N 1
ATOM 1549 C CA . ALA A 1 194 ? 2.898 6.641 9.473 1.00 87.38 194 ALA A CA 1
ATOM 1550 C C . ALA A 1 194 ? 3.869 7.775 9.079 1.00 87.38 194 ALA A C 1
ATOM 1552 O O . ALA A 1 194 ? 3.420 8.885 8.804 1.00 87.38 194 ALA A O 1
ATOM 1553 N N . GLY A 1 195 ? 5.182 7.525 9.057 1.00 84.94 195 GLY A N 1
ATOM 1554 C CA . GLY A 1 195 ? 6.196 8.510 8.673 1.00 84.94 195 GLY A CA 1
ATOM 1555 C C . GLY A 1 195 ? 6.676 9.419 9.806 1.00 84.94 195 GLY A C 1
ATOM 1556 O O . GLY A 1 195 ? 7.441 10.345 9.553 1.00 84.94 195 GLY A O 1
ATOM 1557 N N . TYR A 1 196 ? 6.291 9.160 11.060 1.00 83.44 196 TYR A N 1
ATOM 1558 C CA . TYR A 1 196 ? 6.883 9.826 12.222 1.00 83.44 196 TYR A CA 1
ATOM 1559 C C . TYR A 1 196 ? 8.189 9.125 12.586 1.00 83.44 196 TYR A C 1
ATOM 1561 O O . TYR A 1 196 ? 8.253 8.407 13.572 1.00 83.44 196 TYR A O 1
ATOM 1569 N N . LEU A 1 197 ? 9.211 9.264 11.754 1.00 81.12 197 LEU A N 1
ATOM 1570 C CA . LEU A 1 197 ? 10.579 8.856 12.052 1.00 81.12 197 LEU A CA 1
ATOM 1571 C C . LEU A 1 197 ? 11.535 9.710 11.236 1.00 81.12 197 LEU A C 1
ATOM 1573 O O . LEU A 1 197 ? 11.175 10.179 10.156 1.00 81.12 197 LEU A O 1
ATOM 1577 N N . ILE A 1 198 ? 12.763 9.851 11.727 1.00 72.31 198 ILE A N 1
ATOM 1578 C CA . ILE A 1 198 ? 13.849 10.190 10.815 1.00 72.31 198 ILE A CA 1
ATOM 1579 C C . ILE A 1 198 ? 14.259 8.917 10.104 1.00 72.31 198 ILE A C 1
ATOM 1581 O O . ILE A 1 198 ? 14.607 7.927 10.754 1.00 72.31 198 ILE A O 1
ATOM 1585 N N . ASP A 1 199 ? 14.298 8.991 8.781 1.00 66.56 199 ASP A N 1
ATOM 1586 C CA . ASP A 1 199 ? 15.138 8.080 8.036 1.00 66.56 199 ASP A CA 1
ATOM 1587 C C . ASP A 1 199 ? 16.494 8.729 7.768 1.00 66.56 199 ASP A C 1
ATOM 1589 O O . ASP A 1 199 ? 16.603 9.856 7.262 1.00 66.56 199 ASP A O 1
ATOM 1593 N N . HIS A 1 200 ? 17.546 8.034 8.187 1.00 59.69 200 HIS A N 1
ATOM 1594 C CA . HIS A 1 200 ? 18.900 8.551 8.079 1.00 59.69 200 HIS A CA 1
ATOM 1595 C C . HIS A 1 200 ? 19.242 8.721 6.587 1.00 59.69 200 HIS A C 1
ATOM 1597 O O . HIS A 1 200 ? 18.829 7.906 5.772 1.00 59.69 200 HIS A O 1
ATOM 1603 N N . PRO A 1 201 ? 20.028 9.729 6.179 1.00 57.47 201 PRO A N 1
ATOM 1604 C CA . PRO A 1 201 ? 20.520 10.865 6.947 1.00 57.47 201 PRO A CA 1
ATOM 1605 C C . PRO A 1 201 ? 19.603 12.095 6.968 1.00 57.47 201 PRO A C 1
ATOM 1607 O O . PRO A 1 201 ? 19.859 12.943 7.808 1.00 57.47 201 PRO A O 1
ATOM 1610 N N . PHE A 1 202 ? 18.620 12.260 6.068 1.00 63.19 202 PHE A N 1
ATOM 1611 C CA . PHE A 1 202 ? 17.991 13.582 5.868 1.00 63.19 202 PHE A CA 1
ATOM 1612 C C . PHE A 1 202 ? 16.472 13.608 5.615 1.00 63.19 202 PHE A C 1
ATOM 1614 O O . PHE A 1 202 ? 15.950 14.658 5.237 1.00 63.19 202 PHE A O 1
ATOM 1621 N N . LEU A 1 203 ? 15.738 12.509 5.813 1.00 62.41 203 LEU A N 1
ATOM 1622 C CA . LEU A 1 203 ? 14.283 12.487 5.606 1.00 62.41 203 LEU A CA 1
ATOM 1623 C C . LEU A 1 203 ? 13.535 12.510 6.944 1.00 62.41 203 LEU A C 1
ATOM 1625 O O . LEU A 1 203 ? 13.855 11.747 7.848 1.00 62.41 203 LEU A O 1
ATOM 1629 N N . GLY A 1 204 ? 12.519 13.374 7.055 1.00 64.25 204 GLY A N 1
ATOM 1630 C CA . GLY A 1 204 ? 11.580 13.363 8.185 1.00 64.25 204 GLY A CA 1
ATOM 1631 C C . GLY A 1 204 ? 11.989 14.165 9.428 1.00 64.25 204 GLY A C 1
ATOM 1632 O O . GLY A 1 204 ? 11.438 13.930 10.499 1.00 64.25 204 GLY A O 1
ATOM 1633 N N . TYR A 1 205 ? 12.928 15.114 9.327 1.00 71.62 205 TYR A N 1
ATOM 1634 C CA . TYR A 1 205 ? 13.309 15.954 10.470 1.00 71.62 205 TYR A CA 1
ATOM 1635 C C . TYR A 1 205 ? 12.151 16.787 11.027 1.00 71.62 205 TYR A C 1
ATOM 1637 O O . TYR A 1 205 ? 11.446 17.467 10.281 1.00 71.62 205 TYR A O 1
ATOM 1645 N N . CYS A 1 206 ? 12.066 16.842 12.357 1.00 66.44 206 CYS A N 1
ATOM 1646 C CA . CYS A 1 206 ? 11.406 17.927 13.073 1.00 66.44 206 CYS A CA 1
ATOM 1647 C C . CYS A 1 206 ? 12.411 18.541 14.054 1.00 66.44 206 CYS A C 1
ATOM 1649 O O . CYS A 1 206 ? 12.866 17.870 14.983 1.00 66.44 206 CYS A O 1
ATOM 1651 N N . ASP A 1 207 ? 12.799 19.794 13.810 1.00 73.88 207 ASP A N 1
ATOM 1652 C CA . ASP A 1 207 ? 13.817 20.517 14.589 1.00 73.88 207 ASP A CA 1
ATOM 1653 C C . ASP A 1 207 ? 15.128 19.725 14.760 1.00 73.88 207 ASP A C 1
ATOM 1655 O O . ASP A 1 207 ? 15.644 19.586 15.863 1.00 73.88 207 ASP A O 1
ATOM 1659 N N . GLU A 1 208 ? 15.638 19.141 13.667 1.00 72.75 208 GLU A N 1
ATOM 1660 C CA . GLU A 1 208 ? 16.851 18.296 13.649 1.00 72.75 208 GLU A CA 1
ATOM 1661 C C . GLU A 1 208 ? 16.762 17.017 14.514 1.00 72.75 208 GLU A C 1
ATOM 1663 O O . GLU A 1 208 ? 17.754 16.311 14.714 1.00 72.75 208 GLU A O 1
ATOM 1668 N N . THR A 1 209 ? 15.565 16.661 14.995 1.00 74.56 209 THR A N 1
ATOM 1669 C C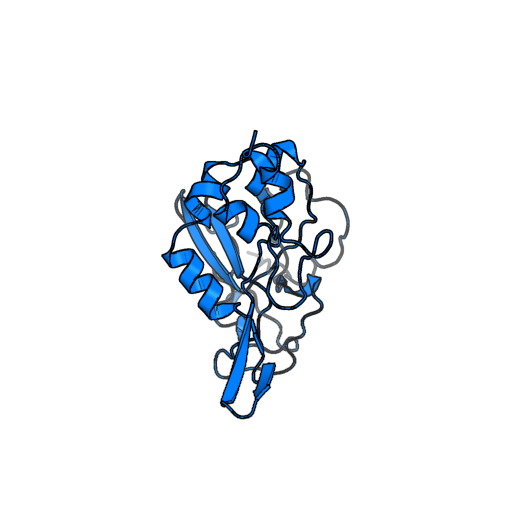A . THR A 1 209 ? 15.329 15.476 15.830 1.00 74.56 209 THR A CA 1
ATOM 1670 C C . THR A 1 209 ? 14.216 14.578 15.296 1.00 74.56 209 THR A C 1
ATOM 1672 O O . THR A 1 209 ? 13.457 14.947 14.399 1.00 74.56 209 THR A O 1
ATOM 1675 N N . ASP A 1 210 ? 14.164 13.351 15.826 1.00 78.88 210 ASP A N 1
ATOM 1676 C CA . ASP A 1 210 ? 13.150 12.367 15.454 1.00 78.88 210 ASP A CA 1
ATOM 1677 C C . ASP A 1 210 ? 11.762 12.844 15.918 1.00 78.88 210 ASP A C 1
ATOM 1679 O O . ASP A 1 210 ? 11.593 13.083 17.122 1.00 78.88 210 ASP A O 1
ATOM 1683 N N . PRO A 1 211 ? 10.765 12.949 15.015 1.00 81.31 211 PRO A N 1
ATOM 1684 C CA . PRO A 1 211 ? 9.415 13.386 15.364 1.00 81.31 211 PRO A CA 1
ATOM 1685 C C . PRO A 1 211 ? 8.780 12.600 16.520 1.00 81.31 211 PRO A C 1
ATOM 1687 O O . PRO A 1 211 ? 7.996 13.168 17.281 1.00 81.31 211 PRO A O 1
ATOM 1690 N N . ILE A 1 212 ? 9.143 11.324 16.727 1.00 83.50 212 ILE A N 1
ATOM 1691 C CA . ILE A 1 212 ? 8.651 10.506 17.851 1.00 83.50 212 ILE A CA 1
ATOM 1692 C C . ILE A 1 212 ? 8.985 11.150 19.196 1.00 83.50 212 ILE A C 1
ATOM 1694 O O . ILE A 1 212 ? 8.178 11.089 20.129 1.00 83.50 212 ILE A O 1
ATOM 1698 N N . LYS A 1 213 ? 10.141 11.815 19.316 1.00 82.69 213 LYS A N 1
ATOM 1699 C CA . LYS A 1 213 ? 10.556 12.469 20.566 1.00 82.69 213 LYS A CA 1
ATOM 1700 C C . LYS A 1 213 ? 9.573 13.561 20.988 1.00 82.69 213 LYS A C 1
ATOM 1702 O O . LYS A 1 213 ? 9.298 13.700 22.178 1.00 82.69 213 LYS A O 1
ATOM 1707 N N . LEU A 1 214 ? 8.966 14.268 20.034 1.00 78.31 214 LEU A N 1
ATOM 1708 C CA . LEU A 1 214 ? 7.977 15.317 20.306 1.00 78.31 214 LEU A CA 1
ATOM 1709 C C . LEU A 1 214 ? 6.663 14.767 20.871 1.00 78.31 214 LEU A C 1
ATOM 1711 O O . LEU A 1 214 ? 5.956 15.465 21.604 1.00 78.31 214 LEU A O 1
ATOM 1715 N N . PHE A 1 215 ? 6.333 13.510 20.576 1.00 78.38 215 PHE A N 1
ATOM 1716 C CA . PHE A 1 215 ? 5.156 12.843 21.131 1.00 78.38 215 PHE A CA 1
ATOM 1717 C C . PHE A 1 215 ? 5.406 12.264 22.529 1.00 78.38 215 PHE A C 1
ATOM 1719 O O . PHE A 1 215 ? 4.442 12.046 23.260 1.00 78.38 215 PHE A O 1
ATOM 1726 N N . ARG A 1 216 ? 6.673 12.074 22.919 1.00 75.31 216 ARG A N 1
ATOM 1727 C CA . ARG A 1 216 ? 7.091 11.424 24.177 1.00 75.31 216 ARG A CA 1
ATOM 1728 C C . ARG A 1 216 ? 7.730 12.368 25.201 1.00 75.31 216 ARG A C 1
ATOM 1730 O O . ARG A 1 216 ? 8.119 11.924 26.274 1.00 75.31 216 ARG A O 1
ATOM 1737 N N . ALA A 1 217 ? 7.811 13.666 24.911 1.00 64.69 217 ALA A N 1
ATOM 1738 C CA . ALA A 1 217 ? 8.465 14.656 25.775 1.00 64.69 217 ALA A CA 1
ATOM 1739 C C . ALA A 1 217 ? 7.878 14.769 27.203 1.00 64.69 217 ALA A C 1
ATOM 1741 O O . ALA A 1 217 ? 8.541 15.309 28.082 1.00 64.69 217 ALA A O 1
ATOM 1742 N N . ASN A 1 218 ? 6.677 14.232 27.452 1.00 55.97 218 ASN A N 1
ATOM 1743 C CA . ASN A 1 218 ? 6.032 14.235 28.770 1.00 55.97 218 ASN A CA 1
ATOM 1744 C C . ASN A 1 218 ? 6.262 12.947 29.589 1.00 55.97 218 ASN A C 1
ATOM 1746 O O . ASN A 1 218 ? 5.842 12.896 30.738 1.00 55.97 218 ASN A O 1
ATOM 1750 N N . ASP A 1 219 ? 6.935 11.926 29.044 1.00 55.22 219 ASP A N 1
ATOM 1751 C CA . ASP A 1 219 ? 7.210 10.662 29.758 1.00 55.22 219 ASP A CA 1
ATOM 1752 C C . ASP A 1 219 ? 8.473 10.748 30.655 1.00 55.22 219 ASP A C 1
ATOM 1754 O O . ASP A 1 219 ? 8.926 9.740 31.198 1.00 55.22 219 ASP A O 1
ATOM 1758 N N . GLN A 1 220 ? 9.072 11.941 30.802 1.00 42.38 220 GLN A N 1
ATOM 1759 C CA . GLN A 1 220 ? 10.288 12.195 31.599 1.00 42.38 220 GLN A CA 1
ATOM 1760 C C . GLN A 1 220 ? 10.082 13.121 32.817 1.00 42.38 220 GLN A C 1
ATOM 1762 O O . GLN A 1 220 ? 11.061 13.659 33.336 1.00 42.38 220 GLN A O 1
ATOM 1767 N N . THR A 1 221 ? 8.849 13.302 33.301 1.00 38.00 221 THR A N 1
ATOM 1768 C CA . THR A 1 221 ? 8.562 14.047 34.549 1.00 38.00 221 THR A CA 1
ATOM 1769 C C . THR A 1 221 ? 7.890 13.184 35.596 1.00 38.00 221 THR A C 1
ATOM 1771 O O . THR A 1 221 ? 6.878 12.545 35.233 1.00 38.00 221 THR A O 1
#

pLDDT: mean 82.22, std 16.19, range [30.81, 98.44]

InterPro domains:
  IPR008775 Phytanoyl-CoA dioxygenase-like [PF05721] (33-161)

Secondary structure (DSSP, 8-state):
-------GGGG----S---TTEEEEE-HHHH-HHIIIIITT-HHHHHHHHHHH-EEEEEEEEETTEEEEEEE-------EEEEE-TTPPPPPP--GGGGGT----S--SS--TTS-S-EEEEE-SS-B-GGGT--EE-TTGGGS-TTS---GGG-EE--B-TT-EEEEE----------HHHHHTS-HHHHHHTT-SPBTTTBS-BTTB-HHHHHHTTTT-

Foldseek 3Di:
DDDPPPDLVVFPDDDDDDPPQKDKAWPCCLVDPCVLVPVCPDPVNQVVQCVAAWDKDWFPDQDPVGTHIATDHAADFTDMDMGGGPPDDAHRDDAQCVVVVQFQADQAPDDDRPSANDKDKDAAQAWWDPVRHADWDQPPCSRDGPPDDDDPVSTDGPTDHHGDMDMDRHDDHDDDDDDLVSLLPDDPVSCVNNLQADRPDDGRDDVNDRSVCVSCVPVPD